Protein AF-0000000075251750 (afdb_homodimer)

Solvent-accessible surface area (backbone atoms only — not comparable to full-atom values): 15933 Å² total; per-residue (Å²): 128,81,72,71,68,68,57,61,64,34,50,52,56,23,48,56,54,54,71,71,43,72,76,48,81,92,54,86,45,32,24,9,18,31,35,32,72,86,68,51,75,28,55,18,23,37,42,94,44,97,90,66,40,40,47,14,58,44,16,14,47,13,48,30,40,71,73,45,38,40,43,55,63,57,35,50,54,58,55,66,68,60,73,82,80,81,67,77,79,62,82,52,72,70,68,30,28,62,47,33,36,37,31,32,36,51,95,81,56,45,54,38,78,71,54,72,68,55,45,52,53,47,42,65,33,26,73,80,43,41,74,51,55,65,69,70,64,60,54,82,71,61,123,127,80,72,70,69,68,56,60,65,36,49,52,55,24,48,57,53,54,71,72,42,70,78,49,68,97,57,85,44,34,25,9,19,32,34,33,71,85,70,51,74,29,56,18,23,38,42,94,44,97,91,64,42,40,47,14,57,42,15,15,48,12,47,30,39,72,72,43,39,40,44,56,63,58,35,51,55,58,55,66,67,60,74,82,80,81,66,78,78,61,82,52,73,68,68,31,27,61,46,33,34,40,31,34,36,51,94,81,53,46,54,39,78,71,53,72,68,54,46,51,52,47,40,66,34,26,73,79,42,41,74,52,55,66,69,68,63,60,54,82,71,59,125

InterPro domains:
  IPR002125 Cytidine and deoxycytidylate deaminase domain [PS51747] (5-143)
  IPR016193 Cytidine deaminase-like [SSF53927] (8-135)
  IPR050202 Cytidine and Deoxycytidylate Deaminase [PTHR11644] (27-133)

Nearest PDB structures (foldseek):
  2z3j-assembly1_D  TM=9.175E-01  e=4.046E-11  Aspergillus terreus
  2z3g-assembly1_B  TM=8.777E-01  e=1.146E-11  Aspergillus terreus
  2z3i-assembly1_D  TM=9.132E-01  e=9.784E-11  Aspergillus terreus
  3oj6-assembly1_C  TM=9.323E-01  e=2.859E-10  Coccidioides immitis
  3ijf-assembly1_X  TM=7.424E-01  e=2.151E-07  Mycobacterium tuberculosis

Foldseek 3Di:
DPPPDCPPVFLVVQVVVVVPDDPPDPDKKKKKWWAKPVGDIFMAIWDDDPVDTDDRLVRSVVRVVVVLAFFQVVLVVVVVVPPDDCPDPPVPSSHIHTAEMWMQIPPPRGTDDDDPVSVVVNCRRPVNHHYDGPPPVPPVVPD/DPPPDCPPVFLVVQVVVVVPDDPDDPPKKKKKWWAKPVGDIFMAIWDDDPVDTDDRLVRSVVRVVVVLAFFQVVLVVVVVVPPDDPPDPPVPSSHIHTAEMWMQIPPPRGTDDDDPVSVVVNCRRPVNHHYDGPPPVPPVVPD

Secondary structure (DSSP, 8-state):
-----THHHHHHHHHHHHHHS---SSS--EEEEEEETTS-EEEEE----TTTPPPHHHHHHHHHHHTT---HHHHHHHHHH--S--------GGG--EEEEEEEETTTTEEEPPPHHHHHHHHHH-TT-EE-----THHHHH-/-----THHHHHHHHHHHHHHS---SSS--EEEEEEETTS-EEEEE----TTTPPPHHHHHHHHHHHTT---HHHHHHHHHH--S--------GGG--EEEEEEEETTTTEEEPPPHHHHHHHHHH-TT-EE-----GGGTTT-

pLDDT: mean 79.03, std 22.08, range [26.0, 98.56]

Radius of gyration: 20.65 Å; Cα contacts (8 Å, |Δi|>4): 511; chains: 2; bounding box: 73×61×42 Å

Sequence (286 aa):
MTQPHPLKPLLAAANEILSRLPAAQEDHTVVSAGLASDGRIFTGVNVYHFTGGPCAELVMLGNAAAGGVVSATTADVTAGEKGGKEEEEGESPKNLKLVAVVAVGDQGRKVLSPCGRCRQVLIDYWPDIEVVLEELRKKMETIMTQPHPLKPLLAAANEILSRLPAAQEDHTVVSAGLASDGRIFTGVNVYHFTGGPCAELVMLGNAAAGGVVSATTADVTAGEKGGKEEEEGESPKNLKLVAVVAVGDQGRKVLSPCGRCRQVLIDYWPDIEVVLEELRKKMETI

Organism: NCBI:txid1955775

Structure (mmCIF, N/CA/C/O backbone):
data_AF-0000000075251750-model_v1
#
loop_
_entity.id
_entity.type
_entity.pdbx_description
1 polymer 'CMP/dCMP-type deaminase domain-containing protein'
#
loop_
_atom_site.group_PDB
_atom_site.id
_atom_site.type_symbol
_atom_site.label_atom_id
_atom_site.label_alt_id
_atom_site.label_comp_id
_atom_site.label_asym_id
_atom_site.label_entity_id
_atom_site.label_seq_id
_atom_site.pdbx_PDB_ins_code
_atom_site.Cartn_x
_atom_site.Cartn_y
_atom_site.Cartn_z
_atom_site.occupancy
_atom_site.B_iso_or_equiv
_atom_site.auth_seq_id
_atom_site.auth_comp_id
_atom_site.auth_asym_id
_atom_site.auth_atom_id
_atom_site.pdbx_PDB_model_num
ATOM 1 N N . MET A 1 1 ? 15.102 19.031 23.219 1 31.69 1 MET A N 1
ATOM 2 C CA . MET A 1 1 ? 15.539 17.656 22.984 1 31.69 1 MET A CA 1
ATOM 3 C C . MET A 1 1 ? 15.617 17.359 21.484 1 31.69 1 MET A C 1
ATOM 5 O O . MET A 1 1 ? 14.641 17.547 20.766 1 31.69 1 MET A O 1
ATOM 9 N N . THR A 1 2 ? 16.641 17.594 20.812 1 40.34 2 THR A N 1
ATOM 10 C CA . THR A 1 2 ? 16.828 17.469 19.359 1 40.34 2 THR A CA 1
ATOM 11 C C . THR A 1 2 ? 16.281 16.141 18.859 1 40.34 2 THR A C 1
ATOM 13 O O . THR A 1 2 ? 16.641 15.07 19.359 1 40.34 2 THR A O 1
ATOM 16 N N . GLN A 1 3 ? 14.992 16.062 18.594 1 49.69 3 GLN A N 1
ATOM 17 C CA . GLN A 1 3 ? 14.43 14.789 18.125 1 49.69 3 GLN A CA 1
ATOM 18 C C . GLN A 1 3 ? 15.367 14.094 17.156 1 49.69 3 GLN A C 1
ATOM 20 O O . GLN A 1 3 ? 15.953 14.734 16.281 1 49.69 3 GLN A O 1
ATOM 25 N N . PRO A 1 4 ? 16.047 13.047 17.688 1 58.81 4 PRO A N 1
ATOM 26 C CA . PRO A 1 4 ? 16.953 12.328 16.797 1 58.81 4 PRO A CA 1
ATOM 27 C C . PRO A 1 4 ? 16.453 12.273 15.359 1 58.81 4 PRO A C 1
ATOM 29 O O . PRO A 1 4 ? 15.242 12.289 15.125 1 58.81 4 PRO A O 1
ATOM 32 N N . HIS A 1 5 ? 17.359 12.617 14.5 1 70.5 5 HIS A N 1
ATOM 33 C CA . HIS A 1 5 ? 17.062 12.625 13.078 1 70.5 5 HIS A CA 1
ATOM 34 C C . HIS A 1 5 ? 16.297 11.375 12.672 1 70.5 5 HIS A C 1
ATOM 36 O O . HIS A 1 5 ? 16.688 10.258 13.016 1 70.5 5 HIS A O 1
ATOM 42 N N . PRO A 1 6 ? 15.055 11.562 12.219 1 81.12 6 PRO A N 1
ATOM 43 C CA . PRO A 1 6 ? 14.148 10.461 11.898 1 81.12 6 PRO A CA 1
ATOM 44 C C . PRO A 1 6 ? 14.773 9.445 10.945 1 81.12 6 PRO A C 1
ATOM 46 O O . PRO A 1 6 ? 14.25 8.336 10.781 1 81.12 6 PRO A O 1
ATOM 49 N N . LEU A 1 7 ? 16.047 9.703 10.508 1 84.25 7 LEU A N 1
ATOM 50 C CA . LEU A 1 7 ? 16.641 8.891 9.445 1 84.25 7 LEU A CA 1
ATOM 51 C C . LEU A 1 7 ? 16.938 7.48 9.953 1 84.25 7 LEU A C 1
ATOM 53 O O . LEU A 1 7 ? 16.562 6.496 9.312 1 84.25 7 LEU A O 1
ATOM 57 N N . LYS A 1 8 ? 17.531 7.398 11.117 1 88.06 8 LYS A N 1
ATOM 58 C CA . LYS A 1 8 ? 18.016 6.098 11.562 1 88.06 8 LYS A CA 1
ATOM 59 C C . LYS A 1 8 ? 16.859 5.117 11.742 1 88.06 8 LYS A C 1
ATOM 61 O O . LYS A 1 8 ? 16.875 4.02 11.18 1 88.06 8 LYS A O 1
ATOM 66 N N . PRO A 1 9 ? 15.812 5.512 12.469 1 93.31 9 PRO A N 1
ATOM 67 C CA . PRO A 1 9 ? 14.719 4.555 12.625 1 93.31 9 PRO A CA 1
ATOM 68 C C . PRO A 1 9 ? 14 4.246 11.312 1 93.31 9 PRO A C 1
ATOM 70 O O . PRO A 1 9 ? 13.531 3.123 11.109 1 93.31 9 PRO A O 1
ATOM 73 N N . LEU A 1 10 ? 13.875 5.156 10.422 1 95.5 10 LEU A N 1
ATOM 74 C CA . LEU A 1 10 ? 13.234 4.941 9.125 1 95.5 10 LEU A CA 1
ATOM 75 C C . LEU A 1 10 ? 14.039 3.967 8.273 1 95.5 10 LEU A C 1
ATOM 77 O O . LEU A 1 10 ? 13.477 3.051 7.676 1 95.5 10 LEU A O 1
ATOM 81 N N . LEU A 1 11 ? 15.344 4.16 8.297 1 93.19 11 LEU A N 1
ATOM 82 C CA . LEU A 1 11 ? 16.203 3.264 7.539 1 93.19 11 LEU A CA 1
ATOM 83 C C . LEU A 1 11 ? 16.156 1.85 8.109 1 93.19 11 LEU A C 1
ATOM 85 O O . LEU A 1 11 ? 16.141 0.874 7.355 1 93.19 11 LEU A O 1
ATOM 89 N N . ALA A 1 12 ? 16.156 1.786 9.391 1 93.94 12 ALA A N 1
ATOM 90 C CA . ALA A 1 12 ? 16.094 0.475 10.031 1 93.94 12 ALA A CA 1
ATOM 91 C C . ALA A 1 12 ? 14.82 -0.261 9.656 1 93.94 12 ALA A C 1
ATOM 93 O O . ALA A 1 12 ? 14.852 -1.449 9.328 1 93.94 12 ALA A O 1
ATOM 94 N N . ALA A 1 13 ? 13.688 0.424 9.688 1 95.94 13 ALA A N 1
ATOM 95 C CA . ALA A 1 13 ? 12.398 -0.178 9.352 1 95.94 13 ALA A CA 1
ATOM 96 C C . ALA A 1 13 ? 12.375 -0.628 7.895 1 95.94 13 ALA A C 1
ATOM 98 O O . ALA A 1 13 ? 11.938 -1.742 7.59 1 95.94 13 ALA A O 1
ATOM 99 N N . ALA A 1 14 ? 12.797 0.223 6.98 1 94.94 14 ALA A N 1
ATOM 100 C CA . ALA A 1 14 ? 12.812 -0.095 5.555 1 94.94 14 ALA A CA 1
ATOM 101 C C . ALA A 1 14 ? 13.727 -1.278 5.262 1 94.94 14 ALA A C 1
ATOM 103 O O . ALA A 1 14 ? 13.367 -2.188 4.516 1 94.94 14 ALA A O 1
ATOM 104 N N . ASN A 1 15 ? 14.906 -1.285 5.902 1 92.81 15 ASN A N 1
ATOM 105 C CA . ASN A 1 15 ? 15.891 -2.33 5.641 1 92.81 15 ASN A CA 1
ATOM 106 C C . ASN A 1 15 ? 15.445 -3.674 6.211 1 92.81 15 ASN A C 1
ATOM 108 O O . ASN A 1 15 ? 15.75 -4.723 5.645 1 92.81 15 ASN A O 1
ATOM 112 N N . GLU A 1 16 ? 14.812 -3.623 7.332 1 93.62 16 GLU A N 1
ATOM 113 C CA . GLU A 1 16 ? 14.281 -4.859 7.891 1 93.62 16 GLU A C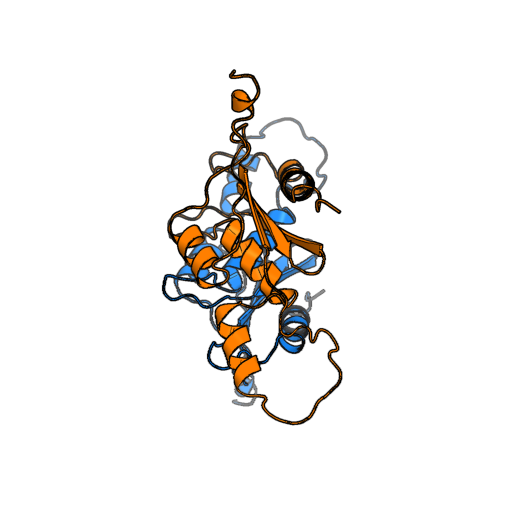A 1
ATOM 114 C C . GLU A 1 16 ? 13.359 -5.562 6.898 1 93.62 16 GLU A C 1
ATOM 116 O O . GLU A 1 16 ? 13.461 -6.773 6.691 1 93.62 16 GLU A O 1
ATOM 121 N N . ILE A 1 17 ? 12.453 -4.852 6.262 1 93.12 17 ILE A N 1
ATOM 122 C CA . ILE A 1 17 ? 11.539 -5.41 5.266 1 93.12 17 ILE A CA 1
ATOM 123 C C . ILE A 1 17 ? 12.336 -5.895 4.055 1 93.12 17 ILE A C 1
ATOM 125 O O . ILE A 1 17 ? 12.125 -7.008 3.574 1 93.12 17 ILE A O 1
ATOM 129 N N . LEU A 1 18 ? 13.195 -5.043 3.605 1 90.44 18 LEU A N 1
ATOM 130 C CA . LEU A 1 18 ? 13.984 -5.344 2.418 1 90.44 18 LEU A CA 1
ATOM 131 C C . LEU A 1 18 ? 14.75 -6.652 2.594 1 90.44 18 LEU A C 1
ATOM 133 O O . LEU A 1 18 ? 14.859 -7.445 1.657 1 90.44 18 LEU A O 1
ATOM 137 N N . SER A 1 19 ? 15.25 -6.906 3.752 1 88.56 19 SER A N 1
ATOM 138 C CA . SER A 1 19 ? 16.094 -8.07 4.027 1 88.56 19 SER A CA 1
ATOM 139 C C . SER A 1 19 ? 15.273 -9.359 3.979 1 88.56 19 SER A C 1
ATOM 141 O O . SER A 1 19 ? 15.836 -10.445 3.82 1 88.56 19 SER A O 1
ATOM 143 N N . ARG A 1 20 ? 13.984 -9.273 4.074 1 86.69 20 ARG A N 1
ATOM 144 C CA . ARG A 1 20 ? 13.133 -10.453 4.094 1 86.69 20 ARG A CA 1
ATOM 145 C C . ARG A 1 20 ? 12.617 -10.781 2.695 1 86.69 20 ARG A C 1
ATOM 147 O O . ARG A 1 20 ? 12.016 -11.836 2.479 1 86.69 20 ARG A O 1
ATOM 154 N N . LEU A 1 21 ? 12.758 -9.828 1.85 1 84.56 21 LEU A N 1
ATOM 155 C CA . LEU A 1 21 ? 12.227 -10 0.503 1 84.56 21 LEU A CA 1
ATOM 156 C C . LEU A 1 21 ? 13.258 -10.656 -0.409 1 84.56 21 LEU A C 1
ATOM 158 O O . LEU A 1 21 ? 14.461 -10.43 -0.249 1 84.56 21 LEU A O 1
ATOM 162 N N . PRO A 1 22 ? 12.703 -11.633 -1.204 1 70.56 22 PRO A N 1
ATOM 163 C CA . PRO A 1 22 ? 13.656 -12.227 -2.145 1 70.56 22 PRO A CA 1
ATOM 164 C C . PRO A 1 22 ? 14.32 -11.188 -3.051 1 70.56 22 PRO A C 1
ATOM 166 O O . PRO A 1 22 ? 13.719 -10.156 -3.35 1 70.56 22 PRO A O 1
ATOM 169 N N . ALA A 1 23 ? 15.539 -11.234 -3.146 1 55.53 23 ALA A N 1
ATOM 170 C CA . ALA A 1 23 ? 16.234 -10.336 -4.066 1 55.53 23 ALA A CA 1
ATOM 171 C C . ALA A 1 23 ? 15.523 -10.297 -5.422 1 55.53 23 ALA A C 1
ATOM 173 O O . ALA A 1 23 ? 15.258 -11.344 -6.023 1 55.53 23 ALA A O 1
ATOM 174 N N . ALA A 1 24 ? 14.484 -9.586 -5.426 1 51.16 24 ALA A N 1
ATOM 175 C CA . ALA A 1 24 ? 13.773 -9.555 -6.695 1 51.16 24 ALA A CA 1
ATOM 176 C C . ALA A 1 24 ? 14.734 -9.695 -7.871 1 51.16 24 ALA A C 1
ATOM 178 O O . ALA A 1 24 ? 15.781 -9.047 -7.906 1 51.16 24 ALA A O 1
ATOM 179 N N . GLN A 1 25 ? 14.719 -10.82 -8.492 1 48.72 25 GLN A N 1
ATOM 180 C CA . GLN A 1 25 ? 15.586 -11 -9.648 1 48.72 25 GLN A CA 1
ATOM 181 C C . GLN A 1 25 ? 15.766 -9.695 -10.414 1 48.72 25 GLN A C 1
ATOM 183 O O . GLN A 1 25 ? 16.578 -8.852 -10.031 1 48.72 25 GLN A O 1
ATOM 188 N N . GLU A 1 26 ? 14.891 -9.469 -11.469 1 50.41 26 GLU A N 1
ATOM 189 C CA . GLU A 1 26 ? 15.008 -8.438 -12.5 1 50.41 26 GLU A CA 1
ATOM 190 C C . GLU A 1 26 ? 14.328 -7.141 -12.062 1 50.41 26 GLU A C 1
ATOM 192 O O . GLU A 1 26 ? 14.711 -6.055 -12.508 1 50.41 26 GLU A O 1
ATOM 197 N N . ASP A 1 27 ? 13.422 -7.32 -11.016 1 61.09 27 ASP A N 1
ATOM 198 C CA . ASP A 1 27 ? 12.688 -6.074 -10.797 1 61.09 27 ASP A CA 1
ATOM 199 C C . ASP A 1 27 ? 13.117 -5.402 -9.5 1 61.09 27 ASP A C 1
ATOM 201 O O . ASP A 1 27 ? 13.32 -6.07 -8.484 1 61.09 27 ASP A O 1
ATOM 205 N N . HIS A 1 28 ? 13.812 -4.184 -9.469 1 80.44 28 HIS A N 1
ATOM 206 C CA . HIS A 1 28 ? 14.32 -3.307 -8.422 1 80.44 28 HIS A CA 1
ATOM 207 C C . HIS A 1 28 ? 13.305 -3.141 -7.301 1 80.44 28 HIS A C 1
ATOM 209 O O . HIS A 1 28 ? 12.242 -2.557 -7.5 1 80.44 28 HIS A O 1
ATOM 215 N N . THR A 1 29 ? 13.547 -3.855 -6.168 1 90.94 29 THR A N 1
ATOM 216 C CA . THR A 1 29 ? 12.711 -3.73 -4.984 1 90.94 29 THR A CA 1
ATOM 217 C C . THR A 1 29 ? 13.016 -2.438 -4.234 1 90.94 29 THR A C 1
ATOM 219 O O . THR A 1 29 ? 14.188 -2.105 -4.012 1 90.94 29 THR A O 1
ATOM 222 N N . VAL A 1 30 ? 12.031 -1.68 -4.055 1 94.5 30 VAL A N 1
ATOM 223 C CA . VAL A 1 30 ? 12.117 -0.457 -3.264 1 94.5 30 VAL A CA 1
ATOM 224 C C . VAL A 1 30 ? 11.203 -0.561 -2.045 1 94.5 30 VAL A C 1
ATOM 226 O O . VAL A 1 30 ? 10.078 -1.059 -2.145 1 94.5 30 VAL A O 1
ATOM 229 N N . VAL A 1 31 ? 11.672 -0.211 -0.881 1 96.31 31 VAL A N 1
ATOM 230 C CA . VAL A 1 31 ? 10.867 -0.118 0.335 1 96.31 31 VAL A CA 1
ATOM 231 C C . VAL A 1 31 ? 10.867 1.322 0.842 1 96.31 31 VAL A C 1
ATOM 233 O O . VAL A 1 31 ? 11.906 1.981 0.867 1 96.31 31 VAL A O 1
ATOM 236 N N . SER A 1 32 ? 9.648 1.816 1.178 1 97.62 32 SER A N 1
ATOM 237 C CA . SER A 1 32 ? 9.523 3.135 1.792 1 97.62 32 SER A CA 1
ATOM 238 C C . SER A 1 32 ? 9.078 3.027 3.248 1 97.62 32 SER A C 1
ATOM 240 O O . SER A 1 32 ? 8.32 2.127 3.607 1 97.62 32 SER A O 1
ATOM 242 N N . ALA A 1 33 ? 9.578 3.928 4.066 1 98.06 33 ALA A N 1
ATOM 243 C CA . ALA A 1 33 ? 9.156 4.09 5.457 1 98.06 33 ALA A CA 1
ATOM 244 C C . ALA A 1 33 ? 8.781 5.539 5.754 1 98.06 33 ALA A C 1
ATOM 246 O O . ALA A 1 33 ? 9.484 6.465 5.344 1 98.06 33 ALA A O 1
ATOM 247 N N . GLY A 1 34 ? 7.66 5.781 6.391 1 98 34 GLY A N 1
ATOM 248 C CA . GLY A 1 34 ? 7.172 7.09 6.801 1 98 34 GLY A CA 1
ATOM 249 C C . GLY A 1 34 ? 6.961 7.203 8.297 1 98 34 GLY A C 1
ATOM 250 O O . GLY A 1 34 ? 6.445 6.277 8.93 1 98 34 GLY A O 1
ATOM 251 N N . LEU A 1 35 ? 7.422 8.273 8.812 1 97.62 35 LEU A N 1
ATOM 252 C CA . LEU A 1 35 ? 7.25 8.57 10.234 1 97.62 35 LEU A CA 1
ATOM 253 C C . LEU A 1 35 ? 6.027 9.461 10.453 1 97.62 35 LEU A C 1
ATOM 255 O O . LEU A 1 35 ? 5.914 10.531 9.859 1 97.62 35 LEU A O 1
ATOM 259 N N . ALA A 1 36 ? 5.094 8.953 11.297 1 96.38 36 ALA A N 1
ATOM 260 C CA . ALA A 1 36 ? 3.924 9.75 11.656 1 96.38 36 ALA A CA 1
ATOM 261 C C . ALA A 1 36 ? 4.203 10.602 12.891 1 96.38 36 ALA A C 1
ATOM 263 O O . ALA A 1 36 ? 5.152 10.344 13.633 1 96.38 36 ALA A O 1
ATOM 264 N N . SER A 1 37 ? 3.369 11.562 13.094 1 94.25 37 SER A N 1
ATOM 265 C CA . SER A 1 37 ? 3.559 12.539 14.164 1 94.25 37 SER A CA 1
ATOM 266 C C . SER A 1 37 ? 3.369 11.898 15.531 1 94.25 37 SER A C 1
ATOM 268 O O . SER A 1 37 ? 3.795 12.453 16.547 1 94.25 37 SER A O 1
ATOM 270 N N . ASP A 1 38 ? 2.758 10.68 15.594 1 94.56 38 ASP A N 1
ATOM 271 C CA . ASP A 1 38 ? 2.578 10 16.859 1 94.56 38 ASP A CA 1
ATOM 272 C C . ASP A 1 38 ? 3.697 8.984 17.109 1 94.56 38 ASP A C 1
ATOM 274 O O . ASP A 1 38 ? 3.637 8.203 18.062 1 94.56 38 ASP A O 1
ATOM 278 N N . GLY A 1 39 ? 4.656 8.984 16.203 1 95.56 39 GLY A N 1
ATOM 279 C CA . GLY A 1 39 ? 5.836 8.156 16.406 1 95.56 39 GLY A CA 1
ATOM 280 C C . GLY A 1 39 ? 5.766 6.828 15.672 1 95.56 39 GLY A C 1
ATOM 281 O O . GLY A 1 39 ? 6.766 6.121 15.562 1 95.56 39 GLY A O 1
ATOM 282 N N . ARG A 1 40 ? 4.625 6.469 15.172 1 96.69 40 ARG A N 1
ATOM 283 C CA . ARG A 1 40 ? 4.5 5.215 14.445 1 96.69 40 ARG A CA 1
ATOM 284 C C . ARG A 1 40 ? 5.191 5.301 13.086 1 96.69 40 ARG A C 1
ATOM 286 O O . ARG A 1 40 ? 5.254 6.375 12.484 1 96.69 40 ARG A O 1
ATOM 293 N N . ILE A 1 41 ? 5.754 4.121 12.609 1 98.25 41 ILE A N 1
ATOM 294 C CA . ILE A 1 41 ? 6.359 4.016 11.289 1 98.25 41 ILE A CA 1
ATOM 295 C C . ILE A 1 41 ? 5.504 3.115 10.398 1 98.25 41 ILE A C 1
ATOM 297 O O . ILE A 1 41 ? 5.07 2.043 10.828 1 98.25 41 ILE A O 1
ATOM 301 N N . PHE A 1 42 ? 5.168 3.617 9.258 1 98.19 42 PHE A N 1
ATOM 302 C CA . PHE A 1 42 ? 4.48 2.844 8.234 1 98.19 42 PHE A CA 1
ATOM 303 C C . PHE A 1 42 ? 5.41 2.537 7.07 1 98.19 42 PHE A C 1
ATOM 305 O O . PHE A 1 42 ? 6.211 3.385 6.668 1 98.19 42 PHE A O 1
ATOM 312 N N . THR A 1 43 ? 5.316 1.334 6.5 1 98.44 43 THR A N 1
ATOM 313 C CA . THR A 1 43 ? 6.191 0.947 5.398 1 98.44 43 THR A CA 1
ATOM 314 C C . THR A 1 43 ? 5.375 0.516 4.184 1 98.44 43 THR A C 1
ATOM 316 O O . THR A 1 43 ? 4.168 0.301 4.285 1 98.44 43 THR A O 1
ATOM 319 N N . GLY A 1 44 ? 5.961 0.486 3.072 1 98.25 44 GLY A N 1
ATOM 320 C CA . GLY A 1 44 ? 5.402 0.01 1.816 1 98.25 44 GLY A CA 1
ATOM 321 C C . GLY A 1 44 ? 6.449 -0.553 0.873 1 98.25 44 GLY A C 1
ATOM 322 O O . GLY A 1 44 ? 7.586 -0.08 0.845 1 98.25 44 GLY A O 1
ATOM 323 N N . VAL A 1 45 ? 6.07 -1.511 0.103 1 96.19 45 VAL A N 1
ATOM 324 C CA . VAL A 1 45 ? 6.93 -2.143 -0.893 1 96.19 45 VAL A CA 1
ATOM 325 C C . VAL A 1 45 ? 6.352 -1.921 -2.289 1 96.19 45 VAL A C 1
ATOM 327 O O . VAL A 1 45 ? 5.141 -2.025 -2.49 1 96.19 45 VAL A O 1
ATOM 330 N N . ASN A 1 46 ? 7.25 -1.604 -3.223 1 95.5 46 ASN A N 1
ATOM 331 C CA . ASN A 1 46 ? 6.793 -1.481 -4.605 1 95.5 46 ASN A CA 1
ATOM 332 C C . ASN A 1 46 ? 6.531 -2.848 -5.23 1 95.5 46 ASN A C 1
ATOM 334 O O . ASN A 1 46 ? 7.047 -3.861 -4.758 1 95.5 46 ASN A O 1
ATOM 338 N N . VAL A 1 47 ? 5.711 -2.846 -6.23 1 93.56 47 VAL A N 1
ATOM 339 C CA . VAL A 1 47 ? 5.5 -4 -7.102 1 93.56 47 VAL A CA 1
ATOM 340 C C . VAL A 1 47 ? 5.57 -3.562 -8.562 1 93.56 47 VAL A C 1
ATOM 342 O O . VAL A 1 47 ? 4.805 -2.697 -8.992 1 93.56 47 VAL A O 1
ATOM 345 N N . TYR A 1 48 ? 6.48 -4.199 -9.336 1 91.56 48 TYR A N 1
ATOM 346 C CA . TYR A 1 48 ? 6.617 -3.822 -10.734 1 91.56 48 TYR A CA 1
ATOM 347 C C . TYR A 1 48 ? 5.453 -4.359 -11.562 1 91.56 48 TYR A C 1
ATOM 349 O O . TYR A 1 48 ? 5.098 -5.535 -11.445 1 91.56 48 TYR A O 1
ATOM 357 N N . HIS A 1 49 ? 4.891 -3.463 -12.336 1 92.25 49 HIS A N 1
ATOM 358 C CA . HIS A 1 49 ? 3.975 -3.836 -13.406 1 92.25 49 HIS A CA 1
ATOM 359 C C . HIS A 1 49 ? 4.035 -2.836 -14.555 1 92.25 49 HIS A C 1
ATOM 361 O O . HIS A 1 49 ? 4.137 -1.629 -14.328 1 92.25 49 HIS A O 1
ATOM 367 N N . PHE A 1 50 ? 3.943 -3.295 -15.758 1 90.69 50 PHE A N 1
ATOM 368 C CA . PHE A 1 50 ? 4.176 -2.453 -16.938 1 90.69 50 PHE A CA 1
ATOM 369 C C . PHE A 1 50 ? 3.104 -1.374 -17.047 1 90.69 50 PHE A C 1
ATOM 371 O O . PHE A 1 50 ? 3.322 -0.338 -17.672 1 90.69 50 PHE A O 1
ATOM 378 N N . THR A 1 51 ? 1.912 -1.516 -16.438 1 91.25 51 THR A N 1
ATOM 379 C CA . THR A 1 51 ? 0.86 -0.507 -16.469 1 91.25 51 THR A CA 1
ATOM 380 C C . THR A 1 51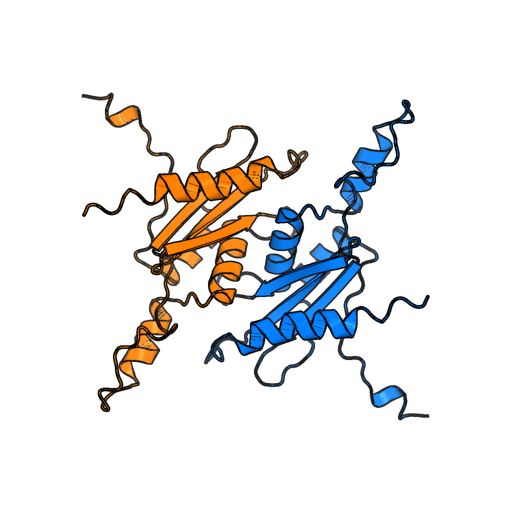 ? 0.999 0.465 -15.305 1 91.25 51 THR A C 1
ATOM 382 O O . THR A 1 51 ? 0.138 1.323 -15.102 1 91.25 51 THR A O 1
ATOM 385 N N . GLY A 1 52 ? 2.033 0.319 -14.523 1 89.81 52 GLY A N 1
ATOM 386 C CA . GLY A 1 52 ? 2.229 1.179 -13.367 1 89.81 52 GLY A CA 1
ATOM 387 C C . GLY A 1 52 ? 1.867 0.506 -12.055 1 89.81 52 GLY A C 1
ATOM 388 O O . GLY A 1 52 ? 0.85 0.837 -11.438 1 89.81 52 GLY A O 1
ATOM 389 N N . GLY A 1 53 ? 2.697 -0.348 -11.578 1 92.62 53 GLY A N 1
ATOM 390 C CA . GLY A 1 53 ? 2.533 -0.885 -10.234 1 92.62 53 GLY A CA 1
ATOM 391 C C . GLY A 1 53 ? 2.705 0.16 -9.148 1 92.62 53 GLY A C 1
ATOM 392 O O . GLY A 1 53 ? 3.051 1.309 -9.43 1 92.62 53 GLY A O 1
ATOM 393 N N . PRO A 1 54 ? 2.373 -0.214 -7.973 1 95.81 54 PRO A N 1
ATOM 394 C CA . PRO A 1 54 ? 2.467 0.771 -6.895 1 95.81 54 PRO A CA 1
ATOM 395 C C . PRO A 1 54 ? 3.91 1.101 -6.52 1 95.81 54 PRO A C 1
ATOM 397 O O . PRO A 1 54 ? 4.734 0.196 -6.367 1 95.81 54 PRO A O 1
ATOM 400 N N . CYS A 1 55 ? 4.223 2.377 -6.406 1 97 55 CYS A N 1
ATOM 401 C CA . CYS A 1 55 ? 5.461 2.803 -5.77 1 97 55 CYS A CA 1
ATOM 402 C C . CYS A 1 55 ? 5.453 2.465 -4.281 1 97 55 CYS A C 1
ATOM 404 O O . CYS A 1 55 ? 4.398 2.471 -3.646 1 97 55 CYS A O 1
ATOM 406 N N . ALA A 1 56 ? 6.656 2.248 -3.795 1 97.31 56 ALA A N 1
ATOM 407 C CA . ALA A 1 56 ? 6.789 1.964 -2.367 1 97.31 56 ALA A CA 1
ATOM 408 C C . ALA A 1 56 ? 6.176 3.078 -1.526 1 97.31 56 ALA A C 1
ATOM 410 O O . ALA A 1 56 ? 5.488 2.811 -0.538 1 97.31 56 ALA A O 1
ATOM 411 N N . GLU A 1 57 ? 6.352 4.324 -1.912 1 98.25 57 GLU A N 1
ATOM 412 C CA . GLU A 1 57 ? 5.859 5.469 -1.155 1 98.25 57 GLU A CA 1
ATOM 413 C C . GLU A 1 57 ? 4.332 5.496 -1.116 1 98.25 57 GLU A C 1
ATOM 415 O O . GLU A 1 57 ? 3.738 5.855 -0.098 1 98.25 57 GLU A O 1
ATOM 420 N N . LEU A 1 58 ? 3.693 5.148 -2.24 1 98.12 58 LEU A N 1
ATOM 421 C CA . LEU A 1 58 ? 2.236 5.188 -2.289 1 98.12 58 LEU A CA 1
ATOM 422 C C . LEU A 1 58 ? 1.635 4.039 -1.486 1 98.12 58 LEU A C 1
ATOM 424 O O . LEU A 1 58 ? 0.566 4.184 -0.89 1 98.12 58 LEU A O 1
ATOM 428 N N . VAL A 1 59 ? 2.322 2.877 -1.486 1 98.5 59 VAL A N 1
ATOM 429 C CA . VAL A 1 59 ? 1.877 1.798 -0.61 1 98.5 59 VAL A CA 1
ATOM 430 C C . VAL A 1 59 ? 2.004 2.23 0.849 1 98.5 59 VAL A C 1
ATOM 432 O O . VAL A 1 59 ? 1.076 2.047 1.64 1 98.5 59 VAL A O 1
ATOM 435 N N . MET A 1 60 ? 3.148 2.842 1.221 1 98.5 60 MET A N 1
ATOM 436 C CA . MET A 1 60 ? 3.367 3.355 2.57 1 98.5 60 MET A CA 1
ATOM 437 C C . MET A 1 60 ? 2.287 4.363 2.951 1 98.5 60 MET A C 1
ATOM 439 O O . MET A 1 60 ? 1.778 4.34 4.074 1 98.5 60 MET A O 1
ATOM 443 N N . LEU A 1 61 ? 1.916 5.188 1.984 1 97.56 61 LEU A N 1
ATOM 444 C CA . LEU A 1 61 ? 0.882 6.191 2.203 1 97.56 61 LEU A CA 1
ATOM 445 C C . LEU A 1 61 ? -0.463 5.535 2.492 1 97.56 61 LEU A C 1
ATOM 447 O O . LEU A 1 61 ? -1.179 5.953 3.404 1 97.56 61 LEU A O 1
ATOM 451 N N . GLY A 1 62 ? -0.839 4.531 1.688 1 96.94 62 GLY A N 1
ATOM 452 C CA . GLY A 1 62 ? -2.061 3.791 1.954 1 96.94 62 GLY A CA 1
ATOM 453 C C . GLY A 1 62 ? -2.082 3.152 3.33 1 96.94 62 GLY A C 1
ATOM 454 O O . GLY A 1 62 ? -3.111 3.16 4.008 1 96.94 62 GLY A O 1
ATOM 455 N N . ASN A 1 63 ? -0.912 2.623 3.752 1 97.75 63 ASN A N 1
ATOM 456 C CA . ASN A 1 63 ? -0.81 2.018 5.074 1 97.75 63 ASN A CA 1
ATOM 457 C C . ASN A 1 63 ? -0.932 3.062 6.18 1 97.75 63 ASN A C 1
ATOM 459 O O . ASN A 1 63 ? -1.529 2.801 7.227 1 97.75 63 ASN A O 1
ATOM 463 N N . ALA A 1 64 ? -0.36 4.227 5.945 1 96.5 64 ALA A N 1
ATOM 464 C CA . ALA A 1 64 ? -0.487 5.324 6.902 1 96.5 64 ALA A CA 1
ATOM 465 C C . ALA A 1 64 ? -1.938 5.773 7.031 1 96.5 64 ALA A C 1
ATOM 467 O O . ALA A 1 64 ? -2.422 6.023 8.141 1 96.5 64 ALA A O 1
ATOM 468 N N . ALA A 1 65 ? -2.611 5.855 5.887 1 93.5 65 ALA A N 1
ATOM 469 C CA . ALA A 1 65 ? -4.023 6.223 5.898 1 93.5 65 ALA A CA 1
ATOM 470 C C . ALA A 1 65 ? -4.848 5.215 6.695 1 93.5 65 ALA A C 1
ATOM 472 O O . ALA A 1 65 ? -5.715 5.602 7.484 1 93.5 65 ALA A O 1
ATOM 473 N N . ALA A 1 66 ? -4.605 3.943 6.52 1 94.31 66 ALA A N 1
ATOM 474 C CA . ALA A 1 66 ? -5.301 2.893 7.262 1 94.31 66 ALA A CA 1
ATOM 475 C C . ALA A 1 66 ? -5.074 3.039 8.766 1 94.31 66 ALA A C 1
ATOM 477 O O . ALA A 1 66 ? -5.906 2.611 9.57 1 94.31 66 ALA A O 1
ATOM 478 N N . GLY A 1 67 ? -3.898 3.627 9.109 1 93.75 67 GLY A N 1
ATOM 479 C CA . GLY A 1 67 ? -3.555 3.83 10.508 1 93.75 67 GLY A CA 1
ATOM 480 C C . GLY A 1 67 ? -4.062 5.148 11.062 1 93.75 67 GLY A C 1
ATOM 481 O O . GLY A 1 67 ? -3.744 5.516 12.195 1 93.75 67 GLY A O 1
ATOM 482 N N . GLY A 1 68 ? -4.738 5.984 10.211 1 90.5 68 GLY A N 1
ATOM 483 C CA . GLY A 1 68 ? -5.371 7.195 10.711 1 90.5 68 GLY A CA 1
ATOM 484 C C . GLY A 1 68 ? -4.621 8.461 10.328 1 90.5 68 GLY A C 1
ATOM 485 O O . GLY A 1 68 ? -4.988 9.555 10.758 1 90.5 68 GLY A O 1
ATOM 486 N N . VAL A 1 69 ? -3.557 8.305 9.57 1 92.25 69 VAL A N 1
ATOM 487 C CA . VAL A 1 69 ? -2.822 9.477 9.102 1 92.25 69 VAL A CA 1
ATOM 488 C C . VAL A 1 69 ? -3.66 10.234 8.07 1 92.25 69 VAL A C 1
ATOM 490 O O . VAL A 1 69 ? -4.281 9.617 7.199 1 92.25 69 VAL A O 1
ATOM 493 N N . VAL A 1 70 ? -3.695 11.562 8.242 1 86.94 70 VAL A N 1
ATOM 494 C CA . VAL A 1 70 ? -4.523 12.375 7.359 1 86.94 70 VAL A CA 1
ATOM 495 C C . VAL A 1 70 ? -3.668 13.469 6.715 1 86.94 70 VAL A C 1
ATOM 497 O O . VAL A 1 70 ? -2.564 13.758 7.18 1 86.94 70 VAL A O 1
ATOM 500 N N . SER A 1 71 ? -4.27 13.945 5.629 1 84.19 71 SER A N 1
ATOM 501 C CA . SER A 1 71 ? -3.607 15.086 4.988 1 84.19 71 SER A CA 1
ATOM 502 C C . SER A 1 71 ? -3.617 16.312 5.895 1 84.19 71 SER A C 1
ATOM 504 O O . SER A 1 71 ? -4.605 16.578 6.586 1 84.19 71 SER A O 1
ATOM 506 N N . ALA A 1 72 ? -2.582 17 5.852 1 73.88 72 ALA A N 1
ATOM 507 C CA . ALA A 1 72 ? -2.529 18.25 6.621 1 73.88 72 ALA A CA 1
ATOM 508 C C . ALA A 1 72 ? -3.396 19.328 5.98 1 73.88 72 ALA A C 1
ATOM 510 O O . ALA A 1 72 ? -3.824 20.266 6.652 1 73.88 72 ALA A O 1
ATOM 511 N N . THR A 1 73 ? -3.592 19.172 4.641 1 69.31 73 THR A N 1
ATOM 512 C CA . THR A 1 73 ? -4.352 20.188 3.938 1 69.31 73 THR A CA 1
ATOM 513 C C . THR A 1 73 ? -5.852 19.984 4.137 1 69.31 73 THR A C 1
ATOM 515 O O . THR A 1 73 ? -6.625 20.953 4.094 1 69.31 73 THR A O 1
ATOM 518 N N . THR A 1 74 ? -6.293 18.781 4.348 1 58.59 74 THR A N 1
ATOM 519 C CA . THR A 1 74 ? -7.695 18.516 4.66 1 58.59 74 THR A CA 1
ATOM 520 C C . THR A 1 74 ? -7.969 18.75 6.145 1 58.59 74 THR A C 1
ATOM 522 O O . THR A 1 74 ? -9.086 19.094 6.527 1 58.59 74 THR A O 1
ATOM 525 N N . ALA A 1 75 ? -6.969 18.422 6.965 1 54.59 75 ALA A N 1
ATOM 526 C CA . ALA A 1 75 ? -7.137 18.625 8.398 1 54.59 75 ALA A CA 1
ATOM 527 C C . ALA A 1 75 ? -7.469 20.078 8.719 1 54.59 75 ALA A C 1
ATOM 529 O O . ALA A 1 75 ? -8.25 20.359 9.625 1 54.59 75 ALA A O 1
ATOM 530 N N . ASP A 1 76 ? -6.883 20.969 7.988 1 52.16 76 ASP A N 1
ATOM 531 C CA . ASP A 1 76 ? -7.125 22.375 8.242 1 52.16 76 ASP A CA 1
ATOM 532 C C . ASP A 1 76 ? -8.578 22.75 7.945 1 52.16 76 ASP A C 1
ATOM 534 O O . ASP A 1 76 ? -9.172 23.547 8.664 1 52.16 76 ASP A O 1
ATOM 538 N N . VAL A 1 77 ? -9.086 22.047 7.043 1 48.47 77 VAL A N 1
ATOM 539 C CA . VAL A 1 77 ? -10.438 22.438 6.664 1 48.47 77 VAL A CA 1
ATOM 540 C C . VAL A 1 77 ? -11.43 22 7.746 1 48.47 77 VAL A C 1
ATOM 542 O O . VAL A 1 77 ? -12.367 22.734 8.062 1 48.47 77 VAL A O 1
ATOM 545 N N . THR A 1 78 ? -11.102 20.859 8.336 1 49.69 78 THR A N 1
ATOM 546 C CA . THR A 1 78 ? -12.047 20.391 9.352 1 49.69 78 THR A CA 1
ATOM 547 C C . THR A 1 78 ? -11.914 21.203 10.633 1 49.69 78 THR A C 1
ATOM 549 O O . THR A 1 78 ? -12.891 21.391 11.359 1 49.69 78 THR A O 1
ATOM 552 N N . ALA A 1 79 ? -10.688 21.703 10.891 1 49.78 79 ALA A N 1
ATOM 553 C CA . ALA A 1 79 ? -10.492 22.516 12.086 1 49.78 79 ALA A CA 1
ATOM 554 C C . ALA A 1 79 ? -11.203 23.859 11.961 1 49.78 79 ALA A C 1
ATOM 556 O O . ALA A 1 79 ? -11.695 24.406 12.945 1 49.78 79 ALA A O 1
ATOM 557 N N . GLY A 1 80 ? -11.156 24.375 10.766 1 47.59 80 GLY A N 1
ATOM 558 C CA . GLY A 1 80 ? -11.773 25.688 10.609 1 47.59 80 GLY A CA 1
ATOM 559 C C . GLY A 1 80 ? -13.281 25.656 10.805 1 47.59 80 GLY A C 1
ATOM 560 O O . GLY A 1 80 ? -13.891 26.703 11.07 1 47.59 80 GLY A O 1
ATOM 561 N N . GLU A 1 81 ? -13.805 24.484 10.391 1 47.62 81 GLU A N 1
ATOM 562 C CA . GLU A 1 81 ? -15.258 24.547 10.453 1 47.62 81 GLU A CA 1
ATOM 563 C C . GLU A 1 81 ? -15.766 24.312 11.867 1 47.62 81 GLU A C 1
ATOM 565 O O . GLU A 1 81 ? -16.953 24.484 12.148 1 47.62 81 GLU A O 1
ATOM 570 N N . LYS A 1 82 ? -15.008 23.625 12.719 1 46.62 82 LYS A N 1
ATOM 571 C CA . LYS A 1 82 ? -15.523 23.484 14.078 1 46.62 82 LYS A CA 1
ATOM 572 C C . LYS A 1 82 ? -15.273 24.75 14.891 1 46.62 82 LYS A C 1
ATOM 574 O O . LYS A 1 82 ? -14.172 24.969 15.406 1 46.62 82 LYS A O 1
ATOM 579 N N . GLY A 1 83 ? -15.766 25.859 14.742 1 39.81 83 GLY A N 1
ATOM 580 C CA . GLY A 1 83 ? -15.797 27.047 15.578 1 39.81 83 GLY A CA 1
ATOM 581 C C . GLY A 1 83 ? -15.82 26.734 17.062 1 39.81 83 GLY A C 1
ATOM 582 O O . GLY A 1 83 ? -14.828 26.953 17.766 1 39.81 83 GLY A O 1
ATOM 583 N N . GLY A 1 84 ? -17.078 26.781 17.875 1 40.22 84 GLY A N 1
ATOM 584 C CA . GLY A 1 84 ? -17.359 27.297 19.203 1 40.22 84 GLY A CA 1
ATOM 585 C C . GLY A 1 84 ? -16.844 26.375 20.312 1 40.22 84 GLY A C 1
ATOM 586 O O . GLY A 1 84 ? -16.719 26.797 21.453 1 40.22 84 GLY A O 1
ATOM 587 N N . LYS A 1 85 ? -17.484 25.094 20.578 1 40.34 85 LYS A N 1
ATOM 588 C CA . LYS A 1 85 ? -17.391 24.625 21.969 1 40.34 85 LYS A CA 1
ATOM 589 C C . LYS A 1 85 ? -16.016 24.031 22.25 1 40.34 85 LYS A C 1
ATOM 591 O O . LYS A 1 85 ? -15.406 23.406 21.375 1 40.34 85 LYS A O 1
ATOM 596 N N . GLU A 1 86 ? -15.164 24.516 23.172 1 38.12 86 GLU A N 1
ATOM 597 C CA . GLU A 1 86 ? -13.938 24.141 23.875 1 38.12 86 GLU A CA 1
ATOM 598 C C . GLU A 1 86 ? -13.812 22.625 23.969 1 38.12 86 GLU A C 1
ATOM 600 O O . GLU A 1 86 ? -14.086 22.047 25.031 1 38.12 86 GLU A O 1
ATOM 605 N N . GLU A 1 87 ? -14.523 21.859 23.219 1 40.25 87 GLU A N 1
ATOM 606 C CA . GLU A 1 87 ? -14.336 20.469 23.641 1 40.25 87 GLU A CA 1
ATOM 607 C C . GLU A 1 87 ? -12.859 20.125 23.781 1 40.25 87 GLU A C 1
ATOM 609 O O . GLU A 1 87 ? -12.008 20.734 23.125 1 40.25 87 GLU A O 1
ATOM 614 N N . GLU A 1 88 ? -12.477 19.406 24.828 1 38.84 88 GLU A N 1
ATOM 615 C CA . GLU A 1 88 ? -11.211 18.922 25.375 1 38.84 88 GLU A CA 1
ATOM 616 C C . GLU A 1 88 ? -10.242 18.516 24.266 1 38.84 88 GLU A C 1
ATOM 618 O O . GLU A 1 88 ? -10.656 17.969 23.25 1 38.84 88 GLU A O 1
ATOM 623 N N . GLU A 1 89 ? -9.07 19.141 24.094 1 38.66 89 GLU A N 1
ATOM 624 C CA . GLU A 1 89 ? -7.84 19 23.312 1 38.66 89 GLU A CA 1
ATOM 625 C C . GLU A 1 89 ? -7.504 17.531 23.062 1 38.66 89 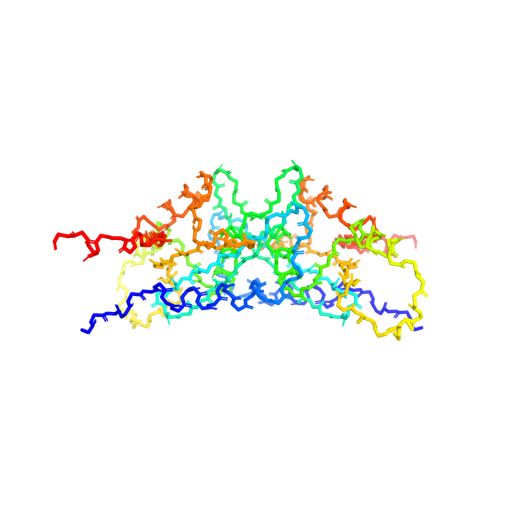GLU A C 1
ATOM 627 O O . GLU A 1 89 ? -6.371 17.109 23.297 1 38.66 89 GLU A O 1
ATOM 632 N N . GLY A 1 90 ? -8.352 16.703 23.516 1 38.53 90 GLY A N 1
ATOM 633 C CA . GLY A 1 90 ? -7.781 15.391 23.25 1 38.53 90 GLY A CA 1
ATOM 634 C C . GLY A 1 90 ? -7.316 15.227 21.812 1 38.53 90 GLY A C 1
ATOM 635 O O . GLY A 1 90 ? -7.863 15.859 20.906 1 38.53 90 GLY A O 1
ATOM 636 N N . GLU A 1 91 ? -5.949 15.227 21.516 1 42.44 91 GLU A N 1
ATOM 637 C CA . GLU A 1 91 ? -5.379 14.953 20.203 1 42.44 91 GLU A CA 1
ATOM 638 C C . GLU A 1 91 ? -6.32 14.102 19.359 1 42.44 91 GLU A C 1
ATOM 640 O O . GLU A 1 91 ? -6.539 12.922 19.656 1 42.44 91 GLU A O 1
ATOM 645 N N . SER A 1 92 ? -7.422 14.375 19.094 1 45.19 92 SER A N 1
ATOM 646 C CA . SER A 1 92 ? -8.297 13.625 18.188 1 45.19 92 SER A CA 1
ATOM 647 C C . SER A 1 92 ? -7.504 12.984 17.047 1 45.19 92 SER A C 1
ATOM 649 O O . SER A 1 92 ? -6.488 13.531 16.625 1 45.19 92 SER A O 1
ATOM 651 N N . PRO A 1 93 ? -7.516 11.609 16.844 1 51.88 93 PRO A N 1
ATOM 652 C CA . PRO A 1 93 ? -6.91 10.992 15.664 1 51.88 93 PRO A CA 1
ATOM 653 C C . PRO A 1 93 ? -6.938 11.906 14.445 1 51.88 93 PRO A C 1
ATOM 655 O O . PRO A 1 93 ? -6.379 11.555 13.398 1 51.88 93 PRO A O 1
ATOM 658 N N . LYS A 1 94 ? -7.551 13.141 14.539 1 57.94 94 LYS A N 1
ATOM 659 C CA . LYS A 1 94 ? -7.969 14.062 13.484 1 57.94 94 LYS A CA 1
ATOM 660 C C . LYS A 1 94 ? -6.77 14.789 12.883 1 57.94 94 LYS A C 1
ATOM 662 O O . LYS A 1 94 ? -6.863 15.344 11.789 1 57.94 94 LYS A O 1
ATOM 667 N N . ASN A 1 95 ? -5.512 14.578 13.5 1 76.94 95 ASN A N 1
ATOM 668 C CA . ASN A 1 95 ? -4.457 15.398 12.914 1 76.94 95 ASN A CA 1
ATOM 669 C C . ASN A 1 95 ? -3.152 14.617 12.773 1 76.94 95 ASN A C 1
ATOM 671 O O . ASN A 1 95 ? -2.068 15.203 12.828 1 76.94 95 ASN A O 1
ATOM 675 N N . LEU A 1 96 ? -3.367 13.375 12.664 1 89.06 96 LEU A N 1
ATOM 676 C CA . LEU A 1 96 ? -2.148 12.586 12.508 1 89.06 96 LEU A CA 1
ATOM 677 C C . LEU A 1 96 ? -1.563 12.766 11.109 1 89.06 96 LEU A C 1
ATOM 679 O O . LEU A 1 96 ? -2.246 12.516 10.109 1 89.06 96 LEU A O 1
ATOM 683 N N . LYS A 1 97 ? -0.316 13.234 11.062 1 93.75 97 LYS A N 1
ATOM 684 C CA . LYS A 1 97 ? 0.302 13.531 9.781 1 93.75 97 LYS A CA 1
ATOM 685 C C . LYS A 1 97 ? 1.617 12.773 9.609 1 93.75 97 LYS A C 1
ATOM 687 O O . LYS A 1 97 ? 2.213 12.328 10.594 1 93.75 97 LYS A O 1
ATOM 692 N N . LEU A 1 98 ? 2.07 12.602 8.414 1 95.81 98 LEU A N 1
ATOM 693 C CA . LEU A 1 98 ? 3.432 12.141 8.164 1 95.81 98 LEU A CA 1
ATOM 694 C C . LEU A 1 98 ? 4.43 13.289 8.32 1 95.81 98 LEU A C 1
ATOM 696 O O . LEU A 1 98 ? 4.172 14.406 7.871 1 95.81 98 LEU A O 1
ATOM 700 N N . VAL A 1 99 ? 5.594 12.984 8.938 1 95.69 99 VAL A N 1
ATOM 701 C CA . VAL A 1 99 ? 6.547 14.062 9.18 1 95.69 99 VAL A CA 1
ATOM 702 C C . VAL A 1 99 ? 7.84 13.789 8.414 1 95.69 99 VAL A C 1
ATOM 704 O O . VAL A 1 99 ? 8.578 14.711 8.086 1 95.69 99 VAL A O 1
ATOM 707 N N . ALA A 1 100 ? 8.164 12.539 8.117 1 96.88 100 ALA A N 1
ATOM 708 C CA . ALA A 1 100 ? 9.359 12.188 7.359 1 96.88 100 ALA A CA 1
ATOM 709 C C . ALA A 1 100 ? 9.141 10.914 6.547 1 96.88 100 ALA A C 1
ATOM 711 O O . ALA A 1 100 ? 8.32 10.07 6.914 1 96.88 100 ALA A O 1
ATOM 712 N N . VAL A 1 101 ? 9.797 10.805 5.48 1 97.5 101 VAL A N 1
ATOM 713 C CA . VAL A 1 101 ? 9.695 9.633 4.625 1 97.5 101 VAL A CA 1
ATOM 714 C C . VAL A 1 101 ? 11.062 9.297 4.031 1 97.5 101 VAL A C 1
ATOM 716 O O . VAL A 1 101 ? 11.859 10.195 3.764 1 97.5 101 VAL A O 1
ATOM 719 N N . VAL A 1 102 ? 11.375 8.023 3.859 1 96.5 102 VAL A N 1
ATOM 720 C CA . VAL A 1 102 ? 12.555 7.559 3.135 1 96.5 102 VAL A CA 1
ATOM 721 C C . VAL A 1 102 ? 12.164 6.445 2.164 1 96.5 102 VAL A C 1
ATOM 723 O O . VAL A 1 102 ? 11.164 5.758 2.371 1 96.5 102 VAL A O 1
ATOM 726 N N . ALA A 1 103 ? 12.867 6.305 1.097 1 95.81 103 ALA A N 1
ATOM 727 C CA . ALA A 1 103 ? 12.797 5.156 0.196 1 95.81 103 ALA A CA 1
ATOM 728 C C . ALA A 1 103 ? 14.172 4.531 -0.003 1 95.81 103 ALA A C 1
ATOM 730 O O . ALA A 1 103 ? 15.172 5.242 -0.159 1 95.81 103 ALA A O 1
ATOM 731 N N . VAL A 1 104 ? 14.18 3.189 0.085 1 93.75 104 VAL A N 1
ATOM 732 C CA . VAL A 1 104 ? 15.445 2.477 -0.06 1 93.75 104 VAL A CA 1
ATOM 733 C C . VAL A 1 104 ? 15.297 1.368 -1.101 1 93.75 104 VAL A C 1
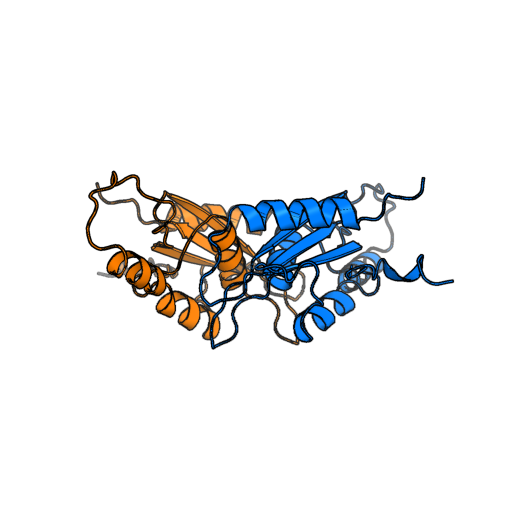ATOM 735 O O . VAL A 1 104 ? 14.25 0.718 -1.179 1 93.75 104 VAL A O 1
ATOM 738 N N . GLY A 1 105 ? 16.328 1.198 -1.875 1 91.62 105 GLY A N 1
ATOM 739 C CA . GLY A 1 105 ? 16.344 0.161 -2.895 1 91.62 105 GLY A CA 1
ATOM 740 C C . GLY A 1 105 ? 17.25 -1.001 -2.555 1 91.62 105 GLY A C 1
ATOM 741 O O . GLY A 1 105 ? 18.109 -0.884 -1.684 1 91.62 105 GLY A O 1
ATOM 742 N N . ASP A 1 106 ? 16.922 -2.109 -3.221 1 86.56 106 ASP A N 1
ATOM 743 C CA . ASP A 1 106 ? 17.766 -3.295 -3.07 1 86.56 106 ASP A CA 1
ATOM 744 C C . ASP A 1 106 ? 19.047 -3.166 -3.893 1 86.56 106 ASP A C 1
ATOM 746 O O . ASP A 1 106 ? 19.328 -2.102 -4.449 1 86.56 106 ASP A O 1
ATOM 750 N N . GLN A 1 107 ? 19.906 -4.156 -3.879 1 75.44 107 GLN A N 1
ATOM 751 C CA . GLN A 1 107 ? 21.109 -4.324 -4.695 1 75.44 107 GLN A CA 1
ATOM 752 C C . GLN A 1 107 ? 22.047 -3.129 -4.547 1 75.44 107 GLN A C 1
ATOM 754 O O . GLN A 1 107 ? 22.547 -2.598 -5.543 1 75.44 107 GLN A O 1
ATOM 759 N N . GLY A 1 108 ? 22.188 -2.619 -3.338 1 70.31 108 GLY A N 1
ATOM 760 C CA . GLY A 1 108 ? 23.203 -1.603 -3.082 1 70.31 108 GLY A CA 1
ATOM 761 C C . GLY A 1 108 ? 22.703 -0.192 -3.328 1 70.31 108 GLY A C 1
ATOM 762 O O . GLY A 1 108 ? 23.453 0.774 -3.176 1 70.31 108 GLY A O 1
ATOM 763 N N . ARG A 1 109 ? 21.484 0.046 -3.896 1 66.06 109 ARG A N 1
ATOM 764 C CA . ARG A 1 109 ? 20.969 1.354 -4.289 1 66.06 109 ARG A CA 1
ATOM 765 C C . ARG A 1 109 ? 20.719 2.232 -3.066 1 66.06 109 ARG A C 1
ATOM 767 O O . ARG A 1 109 ? 20.734 3.461 -3.166 1 66.06 109 ARG A O 1
ATOM 774 N N . LYS A 1 110 ? 20.875 1.699 -1.838 1 81.44 110 LYS A N 1
ATOM 775 C CA . LYS A 1 110 ? 20.672 2.367 -0.556 1 81.44 110 LYS A CA 1
ATOM 776 C C . LYS A 1 110 ? 19.453 3.281 -0.602 1 81.44 110 LYS A C 1
ATOM 778 O O . LYS A 1 110 ? 18.375 2.871 -1.048 1 81.44 110 LYS A O 1
ATOM 783 N N . VAL A 1 111 ? 19.547 4.785 -0.34 1 91.81 111 VAL A N 1
ATOM 784 C CA . VAL A 1 111 ? 18.469 5.77 -0.245 1 91.81 111 VAL A CA 1
ATOM 785 C C . VAL A 1 111 ? 18.156 6.328 -1.631 1 91.81 111 VAL A C 1
ATOM 787 O O . VAL A 1 111 ? 19.062 6.734 -2.361 1 91.81 111 VAL A O 1
ATOM 790 N N . LEU A 1 112 ? 16.859 6.309 -2.035 1 92.69 112 LEU A N 1
ATOM 791 C CA . LEU A 1 112 ? 16.391 6.766 -3.336 1 92.69 112 LEU A CA 1
ATOM 792 C C . LEU A 1 112 ? 15.5 8 -3.188 1 92.69 112 LEU A C 1
ATOM 794 O O . LEU A 1 112 ? 14.828 8.164 -2.17 1 92.69 112 LEU A O 1
ATOM 798 N N . SER A 1 113 ? 15.539 8.805 -4.215 1 93.56 113 SER A N 1
ATOM 799 C CA . SER A 1 113 ? 14.562 9.891 -4.273 1 93.56 113 SER A CA 1
ATOM 800 C C . SER A 1 113 ? 13.219 9.391 -4.785 1 93.56 113 SER A C 1
ATOM 802 O O . SER A 1 113 ? 13.164 8.57 -5.703 1 93.56 113 SER A O 1
ATOM 804 N N . PRO A 1 114 ? 12.133 9.859 -4.152 1 95.38 114 PRO A N 1
ATOM 805 C CA . PRO A 1 114 ? 10.82 9.477 -4.676 1 95.38 114 PRO A CA 1
ATOM 806 C C . PRO A 1 114 ? 10.633 9.875 -6.137 1 95.38 114 PRO A C 1
ATOM 808 O O . PRO A 1 114 ? 11.188 10.875 -6.59 1 95.38 114 PRO A O 1
ATOM 811 N N . CYS A 1 115 ? 9.914 9.047 -6.84 1 94.88 115 CYS A N 1
ATOM 812 C CA . CYS A 1 115 ? 9.594 9.406 -8.219 1 94.88 115 CYS A CA 1
ATOM 813 C C . CYS A 1 115 ? 8.766 10.688 -8.266 1 94.88 115 CYS A C 1
ATOM 815 O O . CYS A 1 115 ? 8.297 11.164 -7.23 1 94.88 115 CYS A O 1
ATOM 817 N N . GLY A 1 116 ? 8.547 11.305 -9.398 1 95.38 116 GLY A N 1
ATOM 818 C CA . GLY A 1 116 ? 7.844 12.57 -9.547 1 95.38 116 GLY A CA 1
ATOM 819 C C . GLY A 1 116 ? 6.434 12.539 -8.984 1 95.38 116 GLY A C 1
ATOM 820 O O . GLY A 1 116 ? 6.035 13.445 -8.25 1 95.38 116 GLY A O 1
ATOM 821 N N . ARG A 1 117 ? 5.656 11.531 -9.32 1 96.12 117 ARG A N 1
ATOM 822 C CA . ARG A 1 117 ? 4.285 11.414 -8.828 1 96.12 117 ARG A CA 1
ATOM 823 C C . ARG A 1 117 ? 4.254 11.328 -7.309 1 96.12 117 ARG A C 1
ATOM 825 O O . ARG A 1 117 ? 3.457 12.008 -6.66 1 96.12 117 ARG A O 1
ATOM 832 N N . CYS A 1 118 ? 5.09 10.508 -6.762 1 97.5 118 CYS A N 1
ATOM 833 C CA . CYS A 1 118 ? 5.113 10.328 -5.316 1 97.5 118 CYS A CA 1
ATOM 834 C C . CYS A 1 118 ? 5.52 11.617 -4.609 1 97.5 118 CYS A C 1
ATOM 836 O O . CYS A 1 118 ? 4.965 11.953 -3.561 1 97.5 118 CYS A O 1
ATOM 838 N N . ARG A 1 119 ? 6.523 12.297 -5.172 1 96.31 119 ARG A N 1
ATOM 839 C CA . ARG A 1 119 ? 6.926 13.586 -4.605 1 96.31 119 ARG A CA 1
ATOM 840 C C . ARG A 1 119 ? 5.754 14.555 -4.566 1 96.31 119 ARG A C 1
ATOM 842 O O . ARG A 1 119 ? 5.504 15.195 -3.543 1 96.31 119 ARG A O 1
ATOM 849 N N . GLN A 1 120 ? 5.035 14.648 -5.656 1 96.81 120 GLN A N 1
ATOM 850 C CA . GLN A 1 120 ? 3.902 15.562 -5.738 1 96.81 120 GLN A CA 1
ATOM 851 C C . GLN A 1 120 ? 2.834 15.211 -4.711 1 96.81 120 GLN A C 1
ATOM 853 O O . GLN A 1 120 ? 2.295 16.094 -4.039 1 96.81 120 GLN A O 1
ATOM 858 N N . VAL A 1 121 ? 2.498 13.922 -4.555 1 95.88 121 VAL A N 1
ATOM 859 C CA . VAL A 1 121 ? 1.482 13.484 -3.604 1 95.88 121 VAL A CA 1
ATOM 860 C C . VAL A 1 121 ? 1.908 13.852 -2.186 1 95.88 121 VAL A C 1
ATOM 862 O O . VAL A 1 121 ? 1.122 14.414 -1.421 1 95.88 121 VAL A O 1
ATOM 865 N N . LEU A 1 122 ? 3.203 13.57 -1.86 1 96.56 122 LEU A N 1
ATOM 866 C CA . LEU A 1 122 ? 3.709 13.797 -0.51 1 96.56 122 LEU A CA 1
ATOM 867 C C . LEU A 1 122 ? 3.664 15.281 -0.153 1 96.56 122 LEU A C 1
ATOM 869 O O . LEU A 1 122 ? 3.176 15.648 0.917 1 96.56 122 LEU A O 1
ATOM 873 N N . ILE A 1 123 ? 4.113 16.141 -1.036 1 95.5 123 ILE A N 1
ATOM 874 C CA . ILE A 1 123 ? 4.195 17.578 -0.732 1 95.5 123 ILE A CA 1
ATOM 875 C C . ILE A 1 123 ? 2.791 18.172 -0.688 1 95.5 123 ILE A C 1
ATOM 877 O O . ILE A 1 123 ? 2.514 19.062 0.119 1 95.5 123 ILE A O 1
ATOM 881 N N . ASP A 1 124 ? 1.882 17.672 -1.543 1 94.56 124 ASP A N 1
ATOM 882 C CA . ASP A 1 124 ? 0.508 18.172 -1.516 1 94.56 124 ASP A CA 1
ATOM 883 C C . ASP A 1 124 ? -0.185 17.797 -0.208 1 94.56 124 ASP A C 1
ATOM 885 O O . ASP A 1 124 ? -0.977 18.562 0.327 1 94.56 124 ASP A O 1
ATOM 889 N N . TYR A 1 125 ? 0.027 16.641 0.322 1 93.44 125 TYR A N 1
ATOM 890 C CA . TYR A 1 125 ? -0.634 16.172 1.534 1 93.44 125 TYR A CA 1
ATOM 891 C C . TYR A 1 125 ? 0.041 16.734 2.777 1 93.44 125 TYR A C 1
ATOM 893 O O . TYR A 1 125 ? -0.625 17.047 3.768 1 93.44 125 TYR A O 1
ATOM 901 N N . TRP A 1 126 ? 1.369 16.812 2.668 1 94.31 126 TRP A N 1
ATOM 902 C CA . TRP A 1 126 ? 2.162 17.312 3.787 1 94.31 126 TRP A CA 1
ATOM 903 C C . TRP A 1 126 ? 3.277 18.234 3.297 1 94.31 126 TRP A C 1
ATOM 905 O O . TRP A 1 126 ? 4.438 17.828 3.227 1 94.31 126 TRP A O 1
ATOM 915 N N . PRO A 1 127 ? 2.965 19.469 3.104 1 94.88 127 PRO A N 1
ATOM 916 C CA . PRO A 1 127 ? 3.928 20.406 2.523 1 94.88 127 PRO A CA 1
ATOM 917 C C . PRO A 1 127 ? 5.227 20.484 3.322 1 94.88 127 PRO A C 1
ATOM 919 O O . PRO A 1 127 ? 6.281 20.812 2.766 1 94.88 127 PRO A O 1
ATOM 922 N N . ASP A 1 128 ? 5.191 20.125 4.598 1 93.69 128 ASP A N 1
ATOM 923 C CA . ASP A 1 128 ? 6.367 20.25 5.453 1 93.69 128 ASP A CA 1
ATOM 924 C C . ASP A 1 128 ? 7.055 18.906 5.66 1 93.69 128 ASP A C 1
ATOM 926 O O . ASP A 1 128 ? 7.949 18.781 6.5 1 93.69 128 ASP A O 1
ATOM 930 N N . ILE A 1 129 ? 6.609 17.906 4.949 1 95.38 129 ILE A N 1
ATOM 931 C CA . ILE A 1 129 ? 7.176 16.578 5.148 1 95.38 129 ILE A CA 1
ATOM 932 C C . ILE A 1 129 ? 8.664 16.594 4.793 1 95.38 129 ILE A C 1
ATOM 934 O O . ILE A 1 129 ? 9.07 17.25 3.83 1 95.38 129 ILE A O 1
ATOM 938 N N . GLU A 1 130 ? 9.484 15.906 5.57 1 94.69 130 GLU A N 1
ATOM 939 C CA . GLU A 1 130 ? 10.898 15.75 5.277 1 94.69 130 GLU A CA 1
ATOM 940 C C . GLU A 1 130 ? 11.156 14.492 4.449 1 94.69 130 GLU A C 1
ATOM 942 O O . GLU A 1 130 ? 10.828 13.383 4.875 1 94.69 130 GLU A O 1
ATOM 947 N N . VAL A 1 131 ? 11.656 14.688 3.301 1 93.62 131 VAL A N 1
ATOM 948 C CA . VAL A 1 131 ? 12.125 13.57 2.486 1 93.62 131 VAL A CA 1
ATOM 949 C C . VAL A 1 131 ? 13.609 13.32 2.75 1 93.62 131 VAL A C 1
ATOM 951 O O . VAL A 1 131 ? 14.453 14.148 2.402 1 93.62 131 VAL A O 1
ATOM 954 N N . VAL A 1 132 ? 13.883 12.188 3.334 1 89.62 132 VAL A N 1
ATOM 955 C CA . VAL A 1 132 ? 15.258 11.891 3.732 1 89.62 132 VAL A CA 1
ATOM 956 C C . VAL A 1 132 ? 16.031 11.32 2.543 1 89.62 132 VAL A C 1
ATOM 958 O O . VAL A 1 132 ? 15.656 10.281 1.994 1 89.62 132 VAL A O 1
ATOM 961 N N . LEU A 1 133 ? 16.984 11.992 2.131 1 86.25 133 LEU A N 1
ATOM 962 C CA . LEU A 1 133 ? 17.859 11.562 1.044 1 86.25 133 LEU A CA 1
ATOM 963 C C . LEU A 1 133 ? 19.25 11.219 1.565 1 86.25 133 LEU A C 1
ATOM 965 O O . LEU A 1 133 ? 19.562 11.492 2.725 1 86.25 133 LEU A O 1
ATOM 969 N N . GLU A 1 134 ? 20 10.258 0.983 1 67.94 134 GLU A N 1
ATOM 970 C CA . GLU A 1 134 ? 21.359 9.953 1.452 1 67.94 134 GLU A CA 1
ATOM 971 C C . GLU A 1 134 ? 22.094 11.219 1.862 1 67.94 134 GLU A C 1
ATOM 973 O O . GLU A 1 134 ? 22.062 12.227 1.146 1 67.94 134 GLU A O 1
ATOM 978 N N . GLU A 1 135 ? 22.125 11.406 3.109 1 54.5 135 GLU A N 1
ATOM 979 C CA . GLU A 1 135 ? 23.125 12.406 3.457 1 54.5 135 GLU A CA 1
ATOM 980 C C . GLU A 1 135 ? 24.438 12.172 2.701 1 54.5 135 GLU A C 1
ATOM 982 O O . GLU A 1 135 ? 24.922 11.047 2.641 1 54.5 135 GLU A O 1
ATOM 987 N N . LEU A 1 136 ? 24.641 12.773 1.636 1 46.22 136 LEU A N 1
ATOM 988 C CA . LEU A 1 136 ? 26.047 12.867 1.267 1 46.22 136 LEU A CA 1
ATOM 989 C C . LEU A 1 136 ? 26.922 13.062 2.5 1 46.22 136 LEU A C 1
ATOM 991 O O . LEU A 1 136 ? 26.75 14.039 3.234 1 46.22 136 LEU A O 1
ATOM 995 N N . ARG A 1 137 ? 27.047 12.016 3.234 1 40.84 137 ARG A N 1
ATOM 996 C CA . ARG A 1 137 ? 28.109 12.148 4.227 1 40.84 137 ARG A CA 1
ATOM 997 C C . ARG A 1 137 ? 29.234 13.031 3.709 1 40.84 137 ARG A C 1
ATOM 999 O O . ARG A 1 137 ? 30.219 13.273 4.41 1 40.84 137 ARG A O 1
ATOM 1006 N N . LYS A 1 138 ? 29.547 12.984 2.365 1 41.12 138 LYS A N 1
ATOM 1007 C CA . LYS A 1 138 ? 30.891 13.555 2.203 1 41.12 138 LYS A CA 1
ATOM 1008 C C . LYS A 1 138 ? 30.938 15 2.693 1 41.12 138 LYS A C 1
ATOM 1010 O O . LYS A 1 138 ? 31.906 15.711 2.453 1 41.12 138 LYS A O 1
ATOM 1015 N N . LYS A 1 139 ? 29.875 15.656 2.885 1 38.47 139 LYS A N 1
ATOM 1016 C CA . LYS A 1 139 ? 30.359 17.016 3.08 1 38.47 139 LYS A CA 1
ATOM 1017 C C . LYS A 1 139 ? 31.359 17.094 4.23 1 38.47 139 LYS A C 1
ATOM 1019 O O . LYS A 1 139 ? 32.188 18 4.27 1 38.47 139 LYS A O 1
ATOM 1024 N N . MET A 1 140 ? 30.984 16.453 5.352 1 36.78 140 MET A N 1
ATOM 1025 C CA . MET A 1 140 ? 31.766 17.047 6.43 1 36.78 140 MET A CA 1
ATOM 1026 C C . MET A 1 140 ? 33.25 16.719 6.246 1 36.78 140 MET A C 1
ATOM 1028 O O . MET A 1 140 ? 34.062 17.031 7.117 1 36.78 140 MET A O 1
ATOM 1032 N N . GLU A 1 141 ? 33.406 15.609 5.277 1 36.66 141 GLU A N 1
ATOM 1033 C CA . GLU A 1 141 ? 34.844 15.578 5.129 1 36.66 141 GLU A CA 1
ATOM 1034 C C . GLU A 1 141 ? 35.344 16.75 4.273 1 36.66 141 GLU A C 1
ATOM 1036 O O . GLU A 1 141 ? 36.5 16.797 3.898 1 36.66 141 GLU A O 1
ATOM 1041 N N . THR A 1 142 ? 34.406 17.469 3.627 1 30.52 142 THR A N 1
ATOM 1042 C CA . THR A 1 142 ? 35.094 18.5 2.857 1 30.52 142 THR A CA 1
ATOM 1043 C C . THR A 1 142 ? 36.125 19.234 3.721 1 30.52 142 THR A C 1
ATOM 1045 O O . THR A 1 142 ? 37.25 19.391 3.312 1 30.52 142 THR A O 1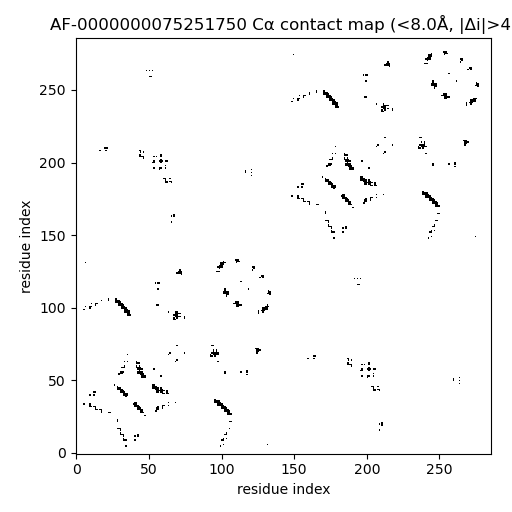
ATOM 1048 N N . ILE A 1 143 ? 35.5 20.453 4.25 1 26.48 143 ILE A N 1
ATOM 1049 C CA . ILE A 1 143 ? 36.25 21.688 4.453 1 26.48 143 ILE A CA 1
ATOM 1050 C C . ILE A 1 143 ? 37.188 21.516 5.633 1 26.48 143 ILE A C 1
ATOM 1052 O O . ILE A 1 143 ? 36.781 21.062 6.703 1 26.48 143 ILE A O 1
ATOM 1056 N N . MET B 1 1 ? -13.414 -30.828 1.628 1 31.83 1 MET B N 1
ATOM 1057 C CA . MET B 1 1 ? -13.789 -29.781 2.574 1 31.83 1 MET B CA 1
ATOM 1058 C C . MET B 1 1 ? -14.023 -28.469 1.856 1 31.83 1 MET B C 1
ATOM 1060 O O . MET B 1 1 ? -13.141 -27.969 1.141 1 31.83 1 MET B O 1
ATOM 1064 N N . THR B 1 2 ? -15.117 -28.141 1.371 1 40.41 2 THR B N 1
ATOM 1065 C CA . THR B 1 2 ? -15.461 -26.984 0.562 1 40.41 2 THR B CA 1
ATOM 1066 C C . THR B 1 2 ? -14.891 -25.703 1.181 1 40.41 2 THR B C 1
ATOM 1068 O O . THR B 1 2 ? -15.148 -25.406 2.35 1 40.41 2 THR B O 1
ATOM 1071 N N . GLN B 1 3 ? -13.648 -25.391 0.931 1 50 3 GLN B N 1
ATOM 1072 C CA . GLN B 1 3 ? -13.062 -24.203 1.543 1 50 3 GLN B CA 1
ATOM 1073 C C . GLN B 1 3 ? -14.055 -23.047 1.541 1 50 3 GLN B C 1
ATOM 1075 O O . GLN B 1 3 ? -14.766 -22.828 0.555 1 50 3 GLN B O 1
ATOM 1080 N N . PRO B 1 4 ? -14.633 -22.812 2.748 1 59 4 PRO B N 1
ATOM 1081 C CA . PRO B 1 4 ? -15.586 -21.703 2.811 1 59 4 PRO B CA 1
ATOM 1082 C C . PRO B 1 4 ? -15.211 -20.547 1.884 1 59 4 PRO B C 1
ATOM 1084 O O . PRO B 1 4 ? -14.031 -20.344 1.603 1 59 4 PRO B O 1
ATOM 1087 N N . HIS B 1 5 ? -16.219 -20.156 1.156 1 70.81 5 HIS B N 1
ATOM 1088 C CA . HIS B 1 5 ? -16.047 -19.062 0.207 1 70.81 5 HIS B CA 1
ATOM 1089 C C . HIS B 1 5 ? -15.273 -17.922 0.833 1 70.81 5 HIS B C 1
ATOM 1091 O O . HIS B 1 5 ? -15.586 -17.484 1.943 1 70.81 5 HIS B O 1
ATOM 1097 N N . PRO B 1 6 ? -14.094 -17.641 0.274 1 81.31 6 PRO B N 1
ATOM 1098 C CA . PRO B 1 6 ? -13.18 -16.656 0.835 1 81.31 6 PRO B CA 1
ATOM 1099 C C . PRO B 1 6 ? -13.844 -15.297 1.065 1 81.31 6 PRO B C 1
ATOM 1101 O O . PRO B 1 6 ? -13.289 -14.445 1.763 1 81.31 6 PRO B O 1
ATOM 1104 N N . LEU B 1 7 ? -15.156 -15.18 0.698 1 84.19 7 LEU B N 1
ATOM 1105 C CA . LEU B 1 7 ? -15.812 -13.875 0.701 1 84.19 7 LEU B CA 1
ATOM 1106 C C . LEU B 1 7 ? -15.992 -13.367 2.125 1 84.19 7 LEU B C 1
ATOM 1108 O O . LEU B 1 7 ? -15.625 -12.227 2.436 1 84.19 7 LEU B O 1
ATOM 1112 N N . LYS B 1 8 ? -16.469 -14.227 2.977 1 87.94 8 LYS B N 1
ATOM 1113 C CA . LYS B 1 8 ? -16.844 -13.75 4.305 1 87.94 8 LYS B CA 1
ATOM 1114 C C . LYS B 1 8 ? -15.641 -13.211 5.059 1 87.94 8 LYS B C 1
ATOM 1116 O O . LYS B 1 8 ? -15.664 -12.07 5.543 1 87.94 8 LYS B O 1
ATOM 1121 N N . PRO B 1 9 ? -14.555 -13.969 5.129 1 93.25 9 PRO B N 1
ATOM 1122 C CA . PRO B 1 9 ? -13.406 -13.422 5.863 1 93.25 9 PRO B CA 1
ATOM 1123 C C . PRO B 1 9 ? -12.805 -12.195 5.191 1 93.25 9 PRO B C 1
ATOM 1125 O O . PRO B 1 9 ? -12.305 -11.297 5.871 1 93.25 9 PRO B O 1
ATOM 1128 N N . LEU B 1 10 ? -12.805 -12.094 3.906 1 95.44 10 LEU B N 1
ATOM 1129 C CA . LEU B 1 10 ? -12.281 -10.938 3.182 1 95.44 10 LEU B CA 1
ATOM 1130 C C . LEU B 1 10 ? -13.117 -9.695 3.461 1 95.44 10 LEU B C 1
ATOM 1132 O O . LEU B 1 10 ? -12.578 -8.617 3.725 1 95.44 10 LEU B O 1
ATOM 1136 N N . LEU B 1 11 ? -14.414 -9.898 3.453 1 93.12 11 LEU B N 1
ATOM 1137 C CA . LEU B 1 11 ? -15.312 -8.781 3.736 1 93.12 11 LEU B CA 1
ATOM 1138 C C . LEU B 1 11 ? -15.148 -8.305 5.176 1 93.12 11 LEU B C 1
ATOM 1140 O O . LEU B 1 11 ? -15.148 -7.098 5.438 1 93.12 11 LEU B O 1
ATOM 1144 N N . ALA B 1 12 ? -15.031 -9.25 6.039 1 93.81 12 ALA B N 1
ATOM 1145 C CA . ALA B 1 12 ? -14.852 -8.891 7.445 1 93.81 12 ALA B CA 1
ATOM 1146 C C . ALA B 1 12 ? -13.578 -8.07 7.645 1 93.81 12 ALA B C 1
ATOM 1148 O O . ALA B 1 12 ? -13.586 -7.059 8.344 1 93.81 12 ALA B O 1
ATOM 1149 N N . ALA B 1 13 ? -12.484 -8.484 7.035 1 95.88 13 ALA B N 1
ATOM 1150 C CA . ALA B 1 13 ? -11.211 -7.781 7.16 1 95.88 13 ALA B CA 1
ATOM 1151 C C . ALA B 1 13 ? -11.305 -6.375 6.57 1 95.88 13 ALA B C 1
ATOM 1153 O O . ALA B 1 13 ? -10.852 -5.406 7.188 1 95.88 13 ALA B O 1
ATOM 1154 N N . ALA B 1 14 ? -11.844 -6.238 5.375 1 94.81 14 ALA B N 1
ATOM 1155 C CA . ALA B 1 14 ? -11.977 -4.945 4.711 1 94.81 14 ALA B CA 1
ATOM 1156 C C . ALA B 1 14 ? -12.867 -4.004 5.516 1 94.81 14 ALA B C 1
ATOM 1158 O O . ALA B 1 14 ? -12.539 -2.83 5.699 1 94.81 14 ALA B O 1
ATOM 1159 N N . ASN B 1 15 ? -13.969 -4.551 6.039 1 92.69 15 ASN B N 1
ATOM 1160 C CA . ASN B 1 15 ? -14.93 -3.725 6.766 1 92.69 15 ASN B CA 1
ATOM 1161 C C . ASN B 1 15 ? -14.375 -3.273 8.109 1 92.69 15 ASN B C 1
ATOM 1163 O O . ASN B 1 15 ? -14.688 -2.18 8.586 1 92.69 15 ASN B O 1
ATOM 1167 N N . GLU B 1 16 ? -13.641 -4.133 8.727 1 93.5 16 GLU B N 1
ATOM 1168 C CA . GLU B 1 16 ? -13 -3.736 9.984 1 93.5 16 GLU B CA 1
ATOM 1169 C C . GLU B 1 16 ? -12.148 -2.484 9.797 1 93.5 16 GLU B C 1
ATOM 1171 O O . GLU B 1 16 ? -12.227 -1.553 10.602 1 93.5 16 GLU B O 1
ATOM 1176 N N . ILE B 1 17 ? -11.336 -2.412 8.758 1 93.12 17 ILE B N 1
ATOM 1177 C CA . ILE B 1 17 ? -10.5 -1.253 8.469 1 93.12 17 ILE B CA 1
ATOM 1178 C C . ILE B 1 17 ? -11.383 -0.051 8.133 1 93.12 17 ILE B C 1
ATOM 1180 O O . ILE B 1 17 ? -11.172 1.045 8.664 1 93.12 17 ILE B O 1
ATOM 1184 N N . LEU B 1 18 ? -12.328 -0.298 7.281 1 90.44 18 LEU B N 1
ATOM 1185 C CA . LEU B 1 18 ? -13.211 0.768 6.824 1 90.44 18 LEU B CA 1
ATOM 1186 C C . LEU B 1 18 ? -13.906 1.44 8.008 1 90.44 18 LEU B C 1
ATOM 1188 O O . LEU B 1 18 ? -14.07 2.662 8.023 1 90.44 18 LEU B O 1
ATOM 1192 N N . SER B 1 19 ? -14.281 0.691 8.984 1 88.5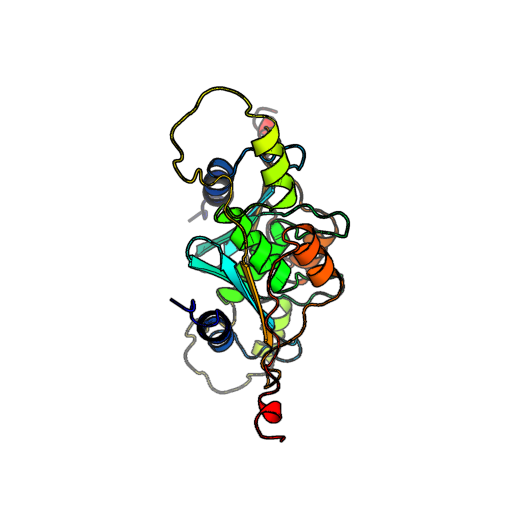 19 SER B N 1
ATOM 1193 C CA . SER B 1 19 ? -15.039 1.193 10.125 1 88.5 19 SER B CA 1
ATOM 1194 C C . SER B 1 19 ? -14.188 2.102 11 1 88.5 19 SER B C 1
ATOM 1196 O O . SER B 1 19 ? -14.711 2.896 11.781 1 88.5 19 SER B O 1
ATOM 1198 N N . ARG B 1 20 ? -12.898 2.027 10.891 1 86.56 20 ARG B N 1
ATOM 1199 C CA . ARG B 1 20 ? -12 2.816 11.727 1 86.56 20 ARG B CA 1
ATOM 1200 C C . ARG B 1 20 ? -11.602 4.113 11.031 1 86.56 20 ARG B C 1
ATOM 1202 O O . ARG B 1 20 ? -10.977 4.984 11.641 1 86.56 20 ARG B O 1
ATOM 1209 N N . LEU B 1 21 ? -11.852 4.129 9.781 1 84.38 21 LEU B N 1
ATOM 1210 C CA . LEU B 1 21 ? -11.445 5.293 9.008 1 84.38 21 LEU B CA 1
ATOM 1211 C C . LEU B 1 21 ? -12.531 6.363 9.016 1 84.38 21 LEU B C 1
ATOM 1213 O O . LEU B 1 21 ? -13.719 6.043 9.062 1 84.38 21 LEU B O 1
ATOM 1217 N N . PRO B 1 22 ? -12 7.609 9.242 1 70.44 22 PRO B N 1
ATOM 1218 C CA . PRO B 1 22 ? -13.016 8.664 9.188 1 70.44 22 PRO B CA 1
ATOM 1219 C C . PRO B 1 22 ? -13.82 8.656 7.891 1 70.44 22 PRO B C 1
ATOM 1221 O O . PRO B 1 22 ? -13.297 8.25 6.848 1 70.44 22 PRO B O 1
ATOM 1224 N N . ALA B 1 23 ? -15.047 8.656 8.039 1 55.34 23 ALA B N 1
ATOM 1225 C CA . ALA B 1 23 ? -15.875 8.734 6.844 1 55.34 23 ALA B CA 1
ATOM 1226 C C . ALA B 1 23 ? -15.32 9.75 5.848 1 55.34 23 ALA B C 1
ATOM 1228 O O . ALA B 1 23 ? -15.016 10.883 6.215 1 55.34 23 ALA B O 1
ATOM 1229 N N . ALA B 1 24 ? -14.312 9.266 5.246 1 50.16 24 ALA B N 1
ATOM 1230 C CA . ALA B 1 24 ? -13.656 10.172 4.309 1 50.16 24 ALA B CA 1
ATOM 1231 C C . ALA B 1 24 ? -14.617 11.266 3.836 1 50.16 24 ALA B C 1
ATOM 1233 O O . ALA B 1 24 ? -15.797 11.008 3.617 1 50.16 24 ALA B O 1
ATOM 1234 N N . GLN B 1 25 ? -14.242 12.453 4.105 1 47.59 25 GLN B N 1
ATOM 1235 C CA . GLN B 1 25 ? -14.93 13.539 3.42 1 47.59 25 GLN B CA 1
ATOM 1236 C C . GLN B 1 25 ? -15.383 13.109 2.027 1 47.59 25 GLN B C 1
ATOM 1238 O O . GLN B 1 25 ? -15.227 11.945 1.649 1 47.59 25 GLN B O 1
ATOM 1243 N N . GLU B 1 26 ? -15.242 14.055 1.023 1 50.41 26 GLU B N 1
ATOM 1244 C CA . GLU B 1 26 ? -15.625 14.062 -0.385 1 50.41 26 GLU B CA 1
ATOM 1245 C C . GLU B 1 26 ? -14.953 12.922 -1.146 1 50.41 26 GLU B C 1
ATOM 1247 O O . GLU B 1 26 ? -15.453 12.484 -2.184 1 50.41 26 GLU B O 1
ATOM 1252 N N . ASP B 1 27 ? -13.891 12.344 -0.427 1 60.41 27 ASP B N 1
ATOM 1253 C CA . ASP B 1 27 ? -13.188 11.422 -1.312 1 60.41 27 ASP B CA 1
ATOM 1254 C C . ASP B 1 27 ? -13.469 9.969 -0.931 1 60.41 27 ASP B C 1
ATOM 1256 O O . ASP B 1 27 ? -13.461 9.625 0.251 1 60.41 27 ASP B O 1
ATOM 1260 N N . HIS B 1 28 ? -14.273 9.102 -1.675 1 80.31 28 HIS B N 1
ATOM 1261 C CA . HIS B 1 28 ? -14.711 7.711 -1.635 1 80.31 28 HIS B CA 1
ATOM 1262 C C . HIS B 1 28 ? -13.602 6.797 -1.136 1 80.31 28 HIS B C 1
ATOM 1264 O O . HIS B 1 28 ? -12.586 6.617 -1.817 1 80.31 28 HIS B O 1
ATOM 1270 N N . THR B 1 29 ? -13.68 6.375 0.161 1 90.75 29 THR B N 1
ATOM 1271 C CA . THR B 1 29 ? -12.734 5.43 0.743 1 90.75 29 THR B CA 1
ATOM 1272 C C . THR B 1 29 ? -13.023 4.008 0.27 1 90.75 29 THR B C 1
ATOM 1274 O O . THR B 1 29 ? -14.172 3.57 0.275 1 90.75 29 THR B O 1
ATOM 1277 N N . VAL B 1 30 ? -12.039 3.439 -0.291 1 94.5 30 VAL B N 1
ATOM 1278 C CA . VAL B 1 30 ? -12.102 2.043 -0.71 1 94.5 30 VAL B CA 1
ATOM 1279 C C . VAL B 1 30 ? -11.07 1.223 0.064 1 94.5 30 VAL B C 1
ATOM 1281 O O . VAL B 1 30 ? -9.945 1.671 0.273 1 94.5 30 VAL B O 1
ATOM 1284 N N . VAL B 1 31 ? -11.453 0.082 0.582 1 96.25 31 VAL B N 1
ATOM 1285 C CA . VAL B 1 31 ? -10.539 -0.872 1.211 1 96.25 31 VAL B CA 1
ATOM 1286 C C . VAL B 1 31 ? -10.555 -2.188 0.435 1 96.25 31 VAL B C 1
ATOM 1288 O O . VAL B 1 31 ? -11.617 -2.676 0.047 1 96.25 31 VAL B O 1
ATOM 1291 N N . SER B 1 32 ? -9.336 -2.701 0.156 1 97.62 32 SER B N 1
ATOM 1292 C CA . SER B 1 32 ? -9.211 -4.012 -0.47 1 97.62 32 SER B CA 1
ATOM 1293 C C . SER B 1 32 ? -8.633 -5.035 0.502 1 97.62 32 SER B C 1
ATOM 1295 O O . SER B 1 32 ? -7.805 -4.695 1.352 1 97.62 32 SER B O 1
ATOM 1297 N N . ALA B 1 33 ? -9.078 -6.262 0.382 1 98 33 ALA B N 1
ATOM 1298 C CA . ALA B 1 33 ? -8.539 -7.41 1.107 1 98 33 ALA B CA 1
ATOM 1299 C C . ALA B 1 33 ? -8.203 -8.555 0.155 1 98 33 ALA B C 1
ATOM 1301 O O . ALA B 1 33 ? -8.977 -8.859 -0.75 1 98 33 ALA B O 1
ATOM 1302 N N . GLY B 1 34 ? -7.035 -9.156 0.272 1 98 34 GLY B N 1
ATOM 1303 C CA . GLY B 1 34 ? -6.57 -10.289 -0.51 1 98 34 GLY B CA 1
ATOM 1304 C C . GLY B 1 34 ? -6.227 -11.5 0.341 1 98 34 GLY B C 1
ATOM 1305 O O . GLY B 1 34 ? -5.613 -11.359 1.402 1 98 34 GLY B O 1
ATOM 1306 N N . LEU B 1 35 ? -6.68 -12.609 -0.104 1 97.62 35 LEU B N 1
ATOM 1307 C CA . LEU B 1 35 ? -6.387 -13.875 0.556 1 97.62 35 LEU B CA 1
ATOM 1308 C C . LEU B 1 35 ? -5.191 -14.562 -0.092 1 97.62 35 LEU B C 1
ATOM 1310 O O . LEU B 1 35 ? -5.188 -14.805 -1.302 1 97.62 35 LEU B O 1
ATOM 1314 N N . ALA B 1 36 ? -4.168 -14.836 0.748 1 96.38 36 ALA B N 1
ATOM 1315 C CA . ALA B 1 36 ? -3.004 -15.578 0.263 1 96.38 36 ALA B CA 1
ATOM 1316 C C . ALA B 1 36 ? -3.205 -17.078 0.424 1 96.38 36 ALA B C 1
ATOM 1318 O O . ALA B 1 36 ? -4.07 -17.516 1.187 1 96.38 36 ALA B O 1
ATOM 1319 N N . SER B 1 37 ? -2.4 -17.828 -0.258 1 94.19 37 SER B N 1
ATOM 1320 C CA . SER B 1 37 ? -2.535 -19.281 -0.303 1 94.19 37 SER B CA 1
ATOM 1321 C C . SER B 1 37 ? -2.191 -19.906 1.043 1 94.19 37 SER B C 1
ATOM 1323 O O . SER B 1 37 ? -2.545 -21.062 1.305 1 94.19 37 SER B O 1
ATOM 1325 N N . ASP B 1 38 ? -1.527 -19.125 1.949 1 94.44 38 ASP B N 1
ATOM 1326 C CA . ASP B 1 38 ? -1.202 -19.656 3.271 1 94.44 38 ASP B CA 1
ATOM 1327 C C . ASP B 1 38 ? -2.25 -19.234 4.301 1 94.44 38 ASP B C 1
ATOM 1329 O O . ASP B 1 38 ? -2.066 -19.453 5.5 1 94.44 38 ASP B O 1
ATOM 1333 N N . GLY B 1 39 ? -3.289 -18.578 3.811 1 95.5 39 GLY B N 1
ATOM 1334 C CA . GLY B 1 39 ? -4.406 -18.25 4.68 1 95.5 39 GLY B CA 1
ATOM 1335 C C . GLY B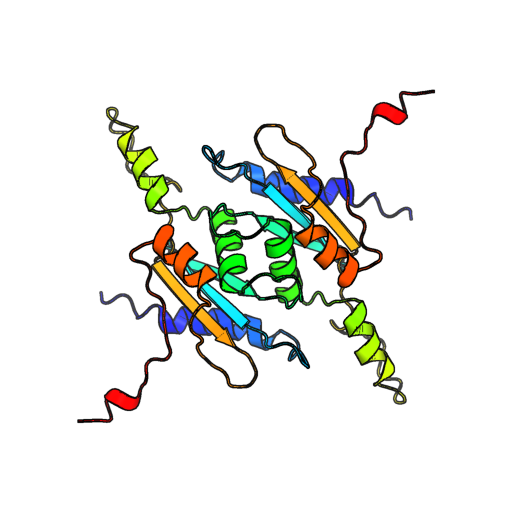 1 39 ? -4.344 -16.828 5.227 1 95.5 39 GLY B C 1
ATOM 1336 O O . GLY B 1 39 ? -5.316 -16.328 5.797 1 95.5 39 GLY B O 1
ATOM 1337 N N . ARG B 1 40 ? -3.238 -16.172 5.082 1 96.69 40 ARG B N 1
ATOM 1338 C CA . ARG B 1 40 ? -3.125 -14.797 5.559 1 96.69 40 ARG B CA 1
ATOM 1339 C C . ARG B 1 40 ? -3.941 -13.844 4.691 1 96.69 40 ARG B C 1
ATOM 1341 O O . ARG B 1 40 ? -4.109 -14.086 3.492 1 96.69 40 ARG B O 1
ATOM 1348 N N . ILE B 1 41 ? -4.484 -12.742 5.332 1 98.25 41 ILE B N 1
ATOM 1349 C CA . ILE B 1 41 ? -5.207 -11.695 4.629 1 98.25 41 ILE B CA 1
ATOM 1350 C C . ILE B 1 41 ? -4.402 -10.398 4.668 1 98.25 41 ILE B C 1
ATOM 1352 O O . ILE B 1 41 ? -3.881 -10.016 5.719 1 98.25 41 ILE B O 1
ATOM 1356 N N . PHE B 1 42 ? -4.199 -9.836 3.529 1 98.19 42 PHE B N 1
ATOM 1357 C CA . PHE B 1 42 ? -3.574 -8.523 3.4 1 98.19 42 PHE B CA 1
ATOM 1358 C C . PHE B 1 42 ? -4.598 -7.48 2.979 1 98.19 42 PHE B C 1
ATOM 1360 O O . PHE B 1 42 ? -5.469 -7.754 2.15 1 98.19 42 PHE B O 1
ATOM 1367 N N . THR B 1 43 ? -4.496 -6.266 3.514 1 98.44 43 THR B N 1
ATOM 1368 C CA . THR B 1 43 ? -5.453 -5.215 3.191 1 98.44 43 THR B CA 1
ATOM 1369 C C . THR B 1 43 ? -4.738 -3.973 2.666 1 98.44 43 THR B C 1
ATOM 1371 O O . THR B 1 43 ? -3.516 -3.859 2.781 1 98.44 43 THR B O 1
ATOM 1374 N N . GLY B 1 44 ? -5.426 -3.133 2.035 1 98.25 44 GLY B N 1
ATOM 1375 C CA . GLY B 1 44 ? -4.969 -1.843 1.545 1 98.25 44 GLY B CA 1
ATOM 1376 C C . GLY B 1 44 ? -6.07 -0.804 1.476 1 98.25 44 GLY B C 1
ATOM 1377 O O . GLY B 1 44 ? -7.227 -1.137 1.206 1 98.25 44 GLY B O 1
ATOM 1378 N N . VAL B 1 45 ? -5.727 0.42 1.668 1 96.25 45 VAL B N 1
ATOM 1379 C CA . VAL B 1 45 ? -6.645 1.552 1.6 1 96.25 45 VAL B CA 1
ATOM 1380 C C . VAL B 1 45 ? -6.211 2.502 0.485 1 96.25 45 VAL B C 1
ATOM 1382 O O . VAL B 1 45 ? -5.02 2.773 0.319 1 96.25 45 VAL B O 1
ATOM 1385 N N . ASN B 1 46 ? -7.207 2.973 -0.272 1 95.5 46 ASN B N 1
ATOM 1386 C CA . ASN B 1 46 ? -6.887 3.969 -1.29 1 95.5 46 ASN B CA 1
ATOM 1387 C C . ASN B 1 46 ? -6.625 5.34 -0.672 1 95.5 46 ASN B C 1
ATOM 1389 O O . ASN B 1 46 ? -7.043 5.605 0.455 1 95.5 46 ASN B O 1
ATOM 1393 N N . VAL B 1 47 ? -5.887 6.133 -1.385 1 93.56 47 VAL B N 1
ATOM 1394 C CA . VAL B 1 47 ? -5.707 7.547 -1.08 1 93.56 47 VAL B CA 1
ATOM 1395 C C . VAL B 1 47 ? -5.93 8.383 -2.34 1 93.56 47 VAL B C 1
ATOM 1397 O O . VAL B 1 47 ? -5.246 8.188 -3.348 1 93.56 47 VAL B O 1
ATOM 1400 N N . TYR B 1 48 ? -6.883 9.336 -2.271 1 91.62 48 TYR B N 1
ATOM 1401 C CA . TYR B 1 48 ? -7.168 10.156 -3.445 1 91.62 48 TYR B CA 1
ATOM 1402 C C . TYR B 1 48 ? -6.066 11.188 -3.668 1 91.62 48 TYR B C 1
ATOM 1404 O O . TYR B 1 48 ? -5.652 11.875 -2.73 1 91.62 48 TYR B O 1
ATOM 1412 N N . HIS B 1 49 ? -5.621 11.227 -4.891 1 92.25 49 HIS B N 1
ATOM 1413 C CA . HIS B 1 49 ? -4.797 12.32 -5.375 1 92.25 49 HIS B CA 1
ATOM 1414 C C . HIS B 1 49 ? -5.008 12.555 -6.867 1 92.25 49 HIS B C 1
ATOM 1416 O O . HIS B 1 49 ? -5.137 11.602 -7.637 1 92.25 49 HIS B O 1
ATOM 1422 N N . PHE B 1 50 ? -5.004 13.781 -7.301 1 90.81 50 PHE B N 1
ATOM 1423 C CA . PHE B 1 50 ? -5.379 14.117 -8.672 1 90.81 50 PHE B CA 1
ATOM 1424 C C . PHE B 1 50 ? -4.375 13.555 -9.664 1 90.81 50 PHE B C 1
ATOM 1426 O O . PHE B 1 50 ? -4.695 13.352 -10.836 1 90.81 50 PHE B O 1
ATOM 1433 N N . THR B 1 51 ? -3.131 13.219 -9.281 1 91.44 51 THR B N 1
ATOM 1434 C CA . THR B 1 51 ? -2.133 12.641 -10.172 1 91.44 51 THR B CA 1
ATOM 1435 C C . THR B 1 51 ? -2.211 11.117 -10.156 1 91.44 51 THR B C 1
ATOM 1437 O O . THR B 1 51 ? -1.378 10.438 -10.758 1 91.44 51 THR B O 1
ATOM 1440 N N . GLY B 1 52 ? -3.168 10.586 -9.445 1 89.88 52 GLY B N 1
ATOM 1441 C CA . GLY B 1 52 ? -3.297 9.141 -9.344 1 89.88 52 GLY B CA 1
ATOM 1442 C C . GLY B 1 52 ? -2.777 8.586 -8.031 1 89.88 52 GLY B C 1
ATOM 1443 O O . GLY B 1 52 ? -1.713 7.965 -7.992 1 89.88 52 GLY B O 1
ATOM 1444 N N . GLY B 1 53 ? -3.523 8.727 -6.984 1 92.69 53 GLY B N 1
ATOM 1445 C CA . GLY B 1 53 ? -3.203 8.055 -5.734 1 92.69 53 GLY B CA 1
ATOM 1446 C C . GLY B 1 53 ? -3.316 6.543 -5.824 1 92.69 53 GLY B C 1
ATOM 1447 O O . GLY B 1 53 ? -3.734 6.004 -6.852 1 92.69 53 GLY B O 1
ATOM 1448 N N . PRO B 1 54 ? -2.854 5.906 -4.812 1 95.75 54 PRO B N 1
ATOM 1449 C CA . PRO B 1 54 ? -2.891 4.441 -4.867 1 95.75 54 PRO B CA 1
ATOM 1450 C C . PRO B 1 54 ? -4.309 3.885 -4.746 1 95.75 54 PRO B C 1
ATOM 1452 O O . PRO B 1 54 ? -5.07 4.312 -3.875 1 95.75 54 PRO B O 1
ATOM 1455 N N . CYS B 1 55 ? -4.66 2.967 -5.629 1 97 55 CYS B N 1
ATOM 1456 C CA . CYS B 1 55 ? -5.852 2.154 -5.426 1 97 55 CYS B CA 1
ATOM 1457 C C . CYS B 1 55 ? -5.691 1.236 -4.219 1 97 55 CYS B C 1
ATOM 1459 O O . CYS B 1 55 ? -4.582 0.792 -3.918 1 97 55 CYS B O 1
ATOM 1461 N N . ALA B 1 56 ? -6.832 0.946 -3.635 1 97.31 56 ALA B N 1
ATOM 1462 C CA . ALA B 1 56 ? -6.82 0.036 -2.492 1 97.31 56 ALA B CA 1
ATOM 1463 C C . ALA B 1 56 ? -6.18 -1.299 -2.861 1 97.31 56 ALA B C 1
ATOM 1465 O O . ALA B 1 56 ? -5.387 -1.85 -2.092 1 97.31 56 ALA B O 1
ATOM 1466 N N . GLU B 1 57 ? -6.445 -1.8 -4.043 1 98.25 57 GLU B N 1
ATOM 1467 C CA . GLU B 1 57 ? -5.938 -3.096 -4.48 1 98.25 57 GLU B CA 1
ATOM 1468 C C . GLU B 1 57 ? -4.418 -3.076 -4.621 1 98.25 57 GLU B C 1
ATOM 1470 O O . GLU B 1 57 ? -3.748 -4.059 -4.301 1 98.25 57 GLU B O 1
ATOM 1475 N N . LEU B 1 58 ? -3.873 -1.968 -5.133 1 98.12 58 LEU B N 1
ATOM 1476 C CA . LEU B 1 58 ? -2.43 -1.891 -5.332 1 98.12 58 LEU B CA 1
ATOM 1477 C C . LEU B 1 58 ? -1.706 -1.741 -3.996 1 98.12 58 LEU B C 1
ATOM 1479 O O . LEU B 1 58 ? -0.594 -2.246 -3.828 1 98.12 58 LEU B O 1
ATOM 1483 N N . VAL B 1 59 ? -2.34 -1.036 -3.037 1 98.5 59 VAL B N 1
ATOM 1484 C CA . VAL B 1 59 ? -1.768 -0.992 -1.696 1 98.5 59 VAL B CA 1
ATOM 1485 C C . VAL B 1 59 ? -1.777 -2.391 -1.084 1 98.5 59 VAL B C 1
ATOM 1487 O O . VAL B 1 59 ? -0.773 -2.838 -0.523 1 98.5 59 VAL B O 1
ATOM 1490 N N . MET B 1 60 ? -2.898 -3.113 -1.211 1 98.56 60 MET B N 1
ATOM 1491 C CA . MET B 1 60 ? -3.012 -4.484 -0.722 1 98.56 60 MET B CA 1
ATOM 1492 C C . MET B 1 60 ? -1.946 -5.379 -1.35 1 98.56 60 MET B C 1
ATOM 1494 O O . MET B 1 60 ? -1.334 -6.195 -0.664 1 98.56 60 MET B O 1
ATOM 1498 N N . LEU B 1 61 ? -1.702 -5.152 -2.631 1 97.5 61 LEU B N 1
ATOM 1499 C CA . LEU B 1 61 ? -0.696 -5.922 -3.357 1 97.5 61 LEU B CA 1
ATOM 1500 C C . LEU B 1 61 ? 0.697 -5.66 -2.793 1 97.5 61 LEU B C 1
ATOM 1502 O O . LEU B 1 61 ? 1.477 -6.598 -2.6 1 97.5 61 LEU B O 1
ATOM 1506 N N . GLY B 1 62 ? 1.043 -4.379 -2.574 1 96.94 62 GLY B N 1
ATOM 1507 C CA . GLY B 1 62 ? 2.314 -4.051 -1.951 1 96.94 62 GLY B CA 1
ATOM 1508 C C . GLY B 1 62 ? 2.492 -4.691 -0.586 1 96.94 62 GLY B C 1
ATOM 1509 O O . GLY B 1 62 ? 3.58 -5.164 -0.253 1 96.94 62 GLY B O 1
ATOM 1510 N N . ASN B 1 63 ? 1.384 -4.719 0.192 1 97.69 63 ASN B N 1
ATOM 1511 C CA . ASN B 1 63 ? 1.432 -5.344 1.51 1 97.69 63 ASN B CA 1
ATOM 1512 C C . ASN B 1 63 ? 1.608 -6.855 1.408 1 97.69 63 ASN B C 1
ATOM 1514 O O . ASN B 1 63 ? 2.311 -7.457 2.221 1 97.69 63 ASN B O 1
ATOM 1518 N N . ALA B 1 64 ? 0.979 -7.457 0.431 1 96.5 64 ALA B N 1
ATOM 1519 C CA . ALA B 1 64 ? 1.146 -8.891 0.194 1 96.5 64 ALA B CA 1
ATOM 1520 C C . ALA B 1 64 ? 2.582 -9.219 -0.204 1 96.5 64 ALA B C 1
ATOM 1522 O O . ALA B 1 64 ? 3.154 -10.195 0.269 1 96.5 64 ALA B O 1
ATOM 1523 N N . ALA B 1 65 ? 3.131 -8.359 -1.071 1 93.44 65 ALA B N 1
ATOM 1524 C CA . ALA B 1 65 ? 4.52 -8.547 -1.478 1 93.44 65 ALA B CA 1
ATOM 1525 C C . ALA B 1 65 ? 5.457 -8.469 -0.276 1 93.44 65 ALA B C 1
ATOM 1527 O O . ALA B 1 65 ? 6.375 -9.281 -0.145 1 93.44 65 ALA B O 1
ATOM 1528 N N . ALA B 1 66 ? 5.258 -7.527 0.607 1 94.31 66 ALA B N 1
ATOM 1529 C CA . ALA B 1 66 ? 6.062 -7.387 1.817 1 94.31 66 ALA B CA 1
ATOM 1530 C C . ALA B 1 66 ? 5.973 -8.633 2.688 1 94.31 66 ALA B C 1
ATOM 1532 O O . ALA B 1 66 ? 6.895 -8.945 3.445 1 94.31 66 ALA B O 1
ATOM 1533 N N . GLY B 1 67 ? 4.809 -9.328 2.566 1 93.81 67 GLY B N 1
ATOM 1534 C CA . GLY B 1 67 ? 4.59 -10.547 3.338 1 93.81 67 GLY B CA 1
ATOM 1535 C C . GLY B 1 67 ? 5.082 -11.797 2.639 1 93.81 67 GLY B C 1
ATOM 1536 O O . GLY B 1 67 ? 4.855 -12.906 3.113 1 93.81 67 GLY B O 1
ATOM 1537 N N . GLY B 1 68 ? 5.637 -11.664 1.399 1 90.44 68 GLY B N 1
ATOM 1538 C CA . GLY B 1 68 ? 6.262 -12.805 0.739 1 90.44 68 GLY B CA 1
ATOM 1539 C C . GLY B 1 68 ? 5.43 -13.359 -0.402 1 90.44 68 GLY B C 1
ATOM 1540 O O . GLY B 1 68 ? 5.785 -14.375 -0.997 1 90.44 68 GLY B O 1
ATOM 1541 N N . VAL B 1 69 ? 4.309 -12.719 -0.671 1 92.19 69 VAL B N 1
ATOM 1542 C CA . VAL B 1 69 ? 3.484 -13.141 -1.8 1 92.19 69 VAL B CA 1
ATOM 1543 C C . VAL B 1 69 ? 4.191 -12.805 -3.111 1 92.19 69 VAL B C 1
ATOM 1545 O O . VAL B 1 69 ? 4.758 -11.719 -3.256 1 92.19 69 VAL B O 1
ATOM 1548 N N . VAL B 1 70 ? 4.188 -13.789 -4.027 1 87.06 70 VAL B N 1
ATOM 1549 C CA . VAL B 1 70 ? 4.887 -13.602 -5.293 1 87.06 70 VAL B CA 1
ATOM 1550 C C . VAL B 1 70 ? 3.928 -13.852 -6.457 1 87.06 70 VAL B C 1
ATOM 1552 O O . VAL B 1 70 ? 2.857 -14.438 -6.273 1 87.06 70 VAL B O 1
ATOM 1555 N N . SER B 1 71 ? 4.398 -13.312 -7.578 1 84.25 71 SER B N 1
ATOM 1556 C CA . SER B 1 71 ? 3.625 -13.586 -8.789 1 84.25 71 SER B CA 1
ATOM 1557 C C . SER B 1 71 ? 3.658 -15.07 -9.141 1 84.25 71 SER B C 1
ATOM 1559 O O . SER B 1 71 ? 4.688 -15.727 -8.984 1 84.25 71 SER B O 1
ATOM 1561 N N . ALA B 1 72 ? 2.602 -15.531 -9.617 1 74.12 72 ALA B N 1
ATOM 1562 C CA . ALA B 1 72 ? 2.562 -16.922 -10.062 1 74.12 72 ALA B CA 1
ATOM 1563 C C . ALA B 1 72 ? 3.314 -17.094 -11.375 1 74.12 72 ALA B C 1
ATOM 1565 O O . ALA B 1 72 ? 3.746 -18.203 -11.711 1 74.12 72 ALA B O 1
ATOM 1566 N N . THR B 1 73 ? 3.408 -15.961 -12.109 1 68.94 73 THR B N 1
ATOM 1567 C CA . THR B 1 73 ? 4.055 -16.062 -13.414 1 68.94 73 THR B CA 1
ATOM 1568 C C . THR B 1 73 ? 5.574 -16.031 -13.266 1 68.94 73 THR B C 1
ATOM 1570 O O . THR B 1 73 ? 6.293 -16.578 -14.109 1 68.94 73 THR B O 1
ATOM 1573 N N . THR B 1 74 ? 6.094 -15.398 -12.234 1 58.28 74 THR B N 1
ATOM 1574 C CA . THR B 1 74 ? 7.527 -15.43 -11.969 1 58.28 74 THR B CA 1
ATOM 1575 C C . THR B 1 74 ? 7.914 -16.703 -11.227 1 58.28 74 THR B C 1
ATOM 1577 O O . THR B 1 74 ? 9.039 -17.188 -11.352 1 58.28 74 THR B O 1
ATOM 1580 N N . ALA B 1 75 ? 7.004 -17.172 -10.352 1 55.03 75 ALA B N 1
ATOM 1581 C CA . ALA B 1 75 ? 7.285 -18.375 -9.594 1 55.03 75 ALA B CA 1
ATOM 1582 C C . ALA B 1 75 ? 7.594 -19.547 -10.531 1 55.03 75 ALA B C 1
ATOM 1584 O O . ALA B 1 75 ? 8.438 -20.391 -10.219 1 55.03 75 ALA B O 1
ATOM 1585 N N . ASP B 1 76 ? 6.934 -19.594 -11.648 1 51.84 76 ASP B N 1
ATOM 1586 C CA . ASP B 1 76 ? 7.145 -20.688 -12.594 1 51.84 76 ASP B CA 1
ATOM 1587 C C . ASP B 1 76 ? 8.555 -20.641 -13.172 1 51.84 76 ASP B C 1
ATOM 1589 O O . ASP B 1 76 ? 9.18 -21.688 -13.367 1 51.84 76 ASP B O 1
ATOM 1593 N N . VAL B 1 77 ? 9.008 -19.469 -13.234 1 48.5 77 VAL B N 1
ATOM 1594 C CA . VAL B 1 77 ? 10.305 -19.375 -13.891 1 48.5 77 VAL B CA 1
ATOM 1595 C C . VAL B 1 77 ? 11.398 -19.891 -12.953 1 48.5 77 VAL B C 1
ATOM 1597 O O . VAL B 1 77 ? 12.328 -20.578 -13.383 1 48.5 77 VAL B O 1
ATOM 1600 N N . THR B 1 78 ? 11.156 -19.625 -11.664 1 49.09 78 THR B N 1
ATOM 1601 C CA . THR B 1 78 ? 12.203 -20.062 -10.742 1 49.09 78 THR B CA 1
ATOM 1602 C C . THR B 1 78 ? 12.141 -21.578 -10.523 1 49.09 78 THR B C 1
ATOM 1604 O O . THR B 1 78 ? 13.172 -22.203 -10.266 1 49.09 78 THR B O 1
ATOM 1607 N N . ALA B 1 79 ? 10.922 -22.125 -10.625 1 49.28 79 ALA B N 1
ATOM 1608 C CA . ALA B 1 79 ? 10.797 -23.578 -10.461 1 49.28 79 ALA B CA 1
ATOM 1609 C C . ALA B 1 79 ? 11.461 -24.312 -11.617 1 49.28 79 ALA B C 1
ATOM 1611 O O . ALA B 1 79 ? 12.016 -25.406 -11.43 1 49.28 79 ALA B O 1
ATOM 1612 N N . GLY B 1 80 ? 11.297 -23.75 -12.773 1 46.97 80 GLY B N 1
ATOM 1613 C CA . GLY B 1 80 ? 11.852 -24.469 -13.906 1 46.97 80 GLY B CA 1
ATOM 1614 C C . GLY B 1 80 ? 13.367 -24.531 -13.891 1 46.97 80 GLY B C 1
ATOM 1615 O O . GLY B 1 80 ? 13.969 -25.359 -14.562 1 46.97 80 GLY B O 1
ATOM 1616 N N . GLU B 1 81 ? 13.898 -23.422 -13.305 1 47.78 81 GLU B N 1
ATOM 1617 C CA . GLU B 1 81 ? 15.352 -23.453 -13.438 1 47.78 81 GLU B CA 1
ATOM 1618 C C . GLU B 1 81 ? 15.992 -24.344 -12.383 1 47.78 81 GLU B C 1
ATOM 1620 O O . GLU B 1 81 ? 17.203 -24.594 -12.43 1 47.78 81 GLU B O 1
ATOM 1625 N N . LYS B 1 82 ? 15.312 -24.594 -11.242 1 46.78 82 LYS B N 1
ATOM 1626 C CA . LYS B 1 82 ? 15.969 -25.5 -10.32 1 46.78 82 LYS B CA 1
ATOM 1627 C C . LYS B 1 82 ? 15.758 -26.953 -10.742 1 46.78 82 LYS B C 1
ATOM 1629 O O . LYS B 1 82 ? 14.703 -27.531 -10.5 1 46.78 82 LYS B O 1
ATOM 1634 N N . GLY B 1 83 ? 16.25 -27.547 -11.703 1 40.16 83 GLY B N 1
ATOM 1635 C CA . GLY B 1 83 ? 16.328 -28.953 -12.055 1 40.16 83 GLY B CA 1
ATOM 1636 C C . GLY B 1 83 ? 16.438 -29.859 -10.852 1 40.16 83 GLY B C 1
ATOM 1637 O O . GLY B 1 83 ? 15.422 -30.266 -10.281 1 40.16 83 GLY B O 1
ATOM 1638 N N . GLY B 1 84 ? 17.734 -30.594 -10.508 1 40.62 84 GLY B N 1
ATOM 1639 C CA . GLY B 1 84 ? 18.047 -31.938 -10.039 1 40.62 84 GLY B CA 1
ATOM 1640 C C . GLY B 1 84 ? 17.734 -32.125 -8.562 1 40.62 84 GLY B C 1
ATOM 1641 O O . GLY B 1 84 ? 17.766 -33.25 -8.07 1 40.62 84 GLY B O 1
ATOM 1642 N N . LYS B 1 85 ? 18.469 -31.422 -7.551 1 40.41 85 LYS B N 1
ATOM 1643 C CA . LYS B 1 85 ? 18.547 -32.125 -6.266 1 40.41 85 LYS B CA 1
ATOM 1644 C C . LYS B 1 85 ? 17.234 -31.984 -5.492 1 40.41 85 LYS B C 1
ATOM 1646 O O . LYS B 1 85 ? 16.578 -30.953 -5.535 1 40.41 85 LYS B O 1
ATOM 1651 N N . GLU B 1 86 ? 16.438 -33.031 -5.168 1 38 86 GLU B N 1
ATOM 1652 C CA . GLU B 1 86 ? 15.305 -33.344 -4.312 1 38 86 GLU B CA 1
ATOM 1653 C C . GLU B 1 86 ? 15.258 -32.438 -3.092 1 38 86 GLU B C 1
ATOM 1655 O O . GLU B 1 86 ? 15.656 -32.844 -1.995 1 38 86 GLU B O 1
ATOM 1660 N N . GLU B 1 87 ? 15.945 -31.359 -3.062 1 40.12 87 GLU B N 1
ATOM 1661 C CA . GLU B 1 87 ? 15.859 -30.766 -1.731 1 40.12 87 GLU B CA 1
ATOM 1662 C C . GLU B 1 87 ? 14.406 -30.703 -1.255 1 40.12 87 GLU B C 1
ATOM 1664 O O . GLU B 1 87 ? 13.484 -30.625 -2.068 1 40.12 87 GLU B O 1
ATOM 1669 N N . GLU B 1 88 ? 14.141 -31.047 -0.007 1 38.91 88 GLU B N 1
ATOM 1670 C CA . GLU B 1 88 ? 12.945 -31.172 0.822 1 38.91 88 GLU B CA 1
ATOM 1671 C C . GLU B 1 88 ? 11.922 -30.094 0.494 1 38.91 88 GLU B C 1
ATOM 1673 O O . GLU B 1 88 ? 12.281 -28.953 0.229 1 38.91 88 GLU B O 1
ATOM 1678 N N . GLU B 1 89 ? 10.734 -30.422 -0.036 1 38.47 89 GLU B N 1
ATOM 1679 C CA . GLU B 1 89 ? 9.469 -29.75 -0.341 1 38.47 89 GLU B CA 1
ATOM 1680 C C . GLU B 1 89 ? 9.164 -28.656 0.668 1 38.47 89 GLU B C 1
ATOM 1682 O O . GLU B 1 89 ? 8.125 -28.688 1.332 1 38.47 89 GLU B O 1
ATOM 1687 N N . GLY B 1 90 ? 10.086 -28.422 1.521 1 38.84 90 GLY B N 1
ATOM 1688 C CA . GLY B 1 90 ? 9.547 -27.391 2.393 1 38.84 90 GLY B CA 1
ATOM 1689 C C . GLY B 1 90 ? 8.945 -26.219 1.633 1 38.84 90 GLY B C 1
ATOM 1690 O O . GLY B 1 90 ? 9.352 -25.922 0.505 1 38.84 90 GLY B O 1
ATOM 1691 N N . GLU B 1 91 ? 7.57 -26.078 1.581 1 42.59 91 GLU B N 1
ATOM 1692 C CA . GLU B 1 91 ? 6.879 -24.938 0.978 1 42.59 91 GLU B CA 1
ATOM 1693 C C . GLU B 1 91 ? 7.762 -23.688 0.97 1 42.59 91 GLU B C 1
ATOM 1695 O O . GLU B 1 91 ? 8.047 -23.125 2.023 1 42.59 91 GLU B O 1
ATOM 1700 N N . SER B 1 92 ? 8.812 -23.625 0.476 1 45.12 92 SER B N 1
ATOM 1701 C CA . SER B 1 92 ? 9.625 -22.422 0.366 1 45.12 92 SER B CA 1
ATOM 1702 C C . SER B 1 92 ? 8.758 -21.172 0.159 1 45.12 92 SER B C 1
ATOM 1704 O O . SER B 1 92 ? 7.707 -21.25 -0.479 1 45.12 92 SER B O 1
ATOM 1706 N N . PRO B 1 93 ? 8.805 -20.094 1.062 1 51.94 93 PRO B N 1
ATOM 1707 C CA . PRO B 1 93 ? 8.125 -18.828 0.792 1 51.94 93 PRO B CA 1
ATOM 1708 C C . PRO B 1 93 ? 7.996 -18.531 -0.701 1 51.94 93 PRO B C 1
ATOM 1710 O O . PRO B 1 93 ? 7.359 -17.547 -1.088 1 51.94 93 PRO B O 1
ATOM 1713 N N . LYS B 1 94 ? 8.547 -19.391 -1.598 1 58.16 94 LYS B N 1
ATOM 1714 C CA . LYS B 1 94 ? 8.805 -19.219 -3.023 1 58.16 94 LYS B CA 1
ATOM 1715 C C . LYS B 1 94 ? 7.508 -19.297 -3.83 1 58.16 94 LYS B C 1
ATOM 1717 O O . LYS B 1 94 ? 7.445 -18.812 -4.961 1 58.16 94 LYS B O 1
ATOM 1722 N N . ASN B 1 95 ? 6.336 -19.672 -3.146 1 76.75 95 ASN B N 1
ATOM 1723 C CA . ASN B 1 95 ? 5.184 -19.844 -4.027 1 76.75 95 ASN B CA 1
ATOM 1724 C C . ASN B 1 95 ? 3.916 -19.281 -3.393 1 76.75 95 ASN B C 1
ATOM 1726 O O . ASN B 1 95 ? 2.812 -19.734 -3.688 1 76.75 95 ASN B O 1
ATOM 1730 N N . LEU B 1 96 ? 4.184 -18.359 -2.541 1 89 96 LEU B N 1
ATOM 1731 C CA . LEU B 1 96 ? 2.992 -17.797 -1.923 1 89 96 LEU B CA 1
ATOM 1732 C C . LEU B 1 96 ? 2.271 -16.859 -2.893 1 89 96 LEU B C 1
ATOM 1734 O O . LEU B 1 96 ? 2.865 -15.906 -3.404 1 89 96 LEU B O 1
ATOM 1738 N N . LYS B 1 97 ? 1.004 -17.188 -3.168 1 93.69 97 LYS B N 1
ATOM 1739 C CA . LYS B 1 97 ? 0.256 -16.422 -4.164 1 93.69 97 LYS B CA 1
ATOM 1740 C C . LYS B 1 97 ? -1.035 -15.867 -3.57 1 93.69 97 LYS B C 1
ATOM 1742 O O . LYS B 1 97 ? -1.516 -16.359 -2.545 1 93.69 97 LYS B O 1
ATOM 1747 N N . LEU B 1 98 ? -1.586 -14.867 -4.156 1 95.81 98 LEU B N 1
ATOM 1748 C CA . LEU B 1 98 ? -2.941 -14.43 -3.84 1 95.81 98 LEU B CA 1
ATOM 1749 C C . LEU B 1 98 ? -3.973 -15.32 -4.52 1 95.81 98 LEU B C 1
ATOM 1751 O O . LEU B 1 98 ? -3.809 -15.695 -5.688 1 95.81 98 LEU B O 1
ATOM 1755 N N . VAL B 1 99 ? -5.062 -15.656 -3.787 1 95.62 99 VAL B N 1
ATOM 1756 C CA . VAL B 1 99 ? -6.035 -16.578 -4.367 1 95.62 99 VAL B CA 1
ATOM 1757 C C . VAL B 1 99 ? -7.383 -15.867 -4.523 1 95.62 99 VAL B C 1
ATOM 1759 O O . VAL B 1 99 ? -8.195 -16.25 -5.371 1 95.62 99 VAL B O 1
ATOM 1762 N N . ALA B 1 100 ? -7.68 -14.844 -3.734 1 96.88 100 ALA B N 1
ATOM 1763 C CA . ALA B 1 100 ? -8.93 -14.086 -3.836 1 96.88 100 ALA B CA 1
ATOM 1764 C C . ALA B 1 100 ? -8.727 -12.633 -3.402 1 96.88 100 ALA B C 1
ATOM 1766 O O . ALA B 1 100 ? -7.836 -12.336 -2.604 1 96.88 100 ALA B O 1
ATOM 1767 N N . VAL B 1 101 ? -9.477 -11.781 -3.941 1 97.44 101 VAL B N 1
ATOM 1768 C CA . VAL B 1 101 ? -9.398 -10.367 -3.602 1 97.44 101 VAL B CA 1
ATOM 1769 C C . VAL B 1 101 ? -10.805 -9.766 -3.594 1 97.44 101 VAL B C 1
ATOM 1771 O O . VAL B 1 101 ? -11.672 -10.172 -4.375 1 97.44 101 VAL B O 1
ATOM 1774 N N . VAL B 1 102 ? -11.078 -8.82 -2.701 1 96.44 102 VAL B N 1
ATOM 1775 C CA . VAL B 1 102 ? -12.297 -8.023 -2.701 1 96.44 102 VAL B CA 1
ATOM 1776 C C . VAL B 1 102 ? -11.945 -6.551 -2.506 1 96.44 102 VAL B C 1
ATOM 1778 O O . VAL B 1 102 ? -10.898 -6.223 -1.944 1 96.44 102 VAL B O 1
ATOM 1781 N N . ALA B 1 103 ? -12.734 -5.676 -3.014 1 95.75 103 ALA B N 1
ATOM 1782 C CA . ALA B 1 103 ? -12.703 -4.246 -2.717 1 95.75 103 ALA B CA 1
ATOM 1783 C C . ALA B 1 103 ? -14.062 -3.754 -2.234 1 95.75 103 ALA B C 1
ATOM 1785 O O . ALA B 1 103 ? -15.094 -4.145 -2.777 1 95.75 103 ALA B O 1
ATOM 1786 N N . VAL B 1 104 ? -13.992 -2.947 -1.163 1 93.62 104 VAL B N 1
ATOM 1787 C CA . VAL B 1 104 ? -15.234 -2.432 -0.594 1 93.62 104 VAL B CA 1
ATOM 1788 C C . VAL B 1 104 ? -15.133 -0.918 -0.425 1 93.62 104 VAL B C 1
ATOM 1790 O O . VAL B 1 104 ? -14.07 -0.392 -0.09 1 93.62 104 VAL B O 1
ATOM 1793 N N . GLY B 1 105 ? -16.234 -0.265 -0.68 1 91.62 105 GLY B N 1
ATOM 1794 C CA . GLY B 1 105 ? -16.281 1.181 -0.538 1 91.62 105 GLY B CA 1
ATOM 1795 C C . GLY B 1 105 ? -17.109 1.63 0.654 1 91.62 105 GLY B C 1
ATOM 1796 O O . GLY B 1 105 ? -17.875 0.849 1.212 1 91.62 105 GLY B O 1
ATOM 1797 N N . ASP B 1 106 ? -16.797 2.869 1.045 1 86.31 106 ASP B N 1
ATOM 1798 C CA . ASP B 1 106 ? -17.562 3.48 2.125 1 86.31 106 ASP B CA 1
ATOM 1799 C C . ASP B 1 106 ? -18.922 3.963 1.629 1 86.31 106 ASP B C 1
ATOM 1801 O O . ASP B 1 106 ? -19.297 3.697 0.487 1 86.31 106 ASP B O 1
ATOM 1805 N N . GLN B 1 107 ? -19.734 4.543 2.477 1 74.94 107 GLN B N 1
ATOM 1806 C CA . GLN B 1 107 ? -21 5.219 2.201 1 74.94 107 GLN B CA 1
ATOM 1807 C C . GLN B 1 107 ? -21.969 4.289 1.479 1 74.94 107 GLN B C 1
ATOM 1809 O O . GLN B 1 107 ? -22.594 4.68 0.49 1 74.94 107 GLN B O 1
ATOM 1814 N N . GLY B 1 108 ? -21.984 3.025 1.882 1 70.31 108 GLY B N 1
ATOM 1815 C CA . GLY B 1 108 ? -23 2.129 1.366 1 70.31 108 GLY B CA 1
ATOM 1816 C C . GLY B 1 108 ? -22.594 1.428 0.086 1 70.31 108 GLY B C 1
ATOM 1817 O O . GLY B 1 108 ? -23.359 0.652 -0.48 1 70.31 108 GLY B O 1
ATOM 1818 N N . ARG B 1 109 ? -21.438 1.772 -0.603 1 65.62 109 ARG B N 1
ATOM 1819 C CA . ARG B 1 109 ? -21.016 1.247 -1.896 1 65.62 109 ARG B CA 1
ATOM 1820 C C . ARG B 1 109 ? -20.641 -0.226 -1.792 1 65.62 109 ARG B C 1
ATOM 1822 O O . ARG B 1 109 ? -20.656 -0.947 -2.793 1 65.62 109 ARG B O 1
ATOM 1829 N N . LYS B 1 110 ? -20.828 -0.892 -0.652 1 81.38 110 LYS B N 1
ATOM 1830 C CA . LYS B 1 110 ? -20.5 -2.279 -0.335 1 81.38 110 LYS B CA 1
ATOM 1831 C C . LYS B 1 110 ? -19.328 -2.775 -1.182 1 81.38 110 LYS B C 1
ATOM 1833 O O . LYS B 1 110 ? -18.297 -2.111 -1.276 1 81.38 110 LYS B O 1
ATOM 1838 N N . VAL B 1 111 ? -19.438 -3.924 -2.15 1 91.88 111 VAL B N 1
ATOM 1839 C CA . VAL B 1 111 ? -18.406 -4.582 -2.941 1 91.88 111 VAL B CA 1
ATOM 1840 C C . VAL B 1 111 ? -18.25 -3.867 -4.281 1 91.88 111 VAL B C 1
ATOM 1842 O O . VAL B 1 111 ? -19.234 -3.607 -4.973 1 91.88 111 VAL B O 1
ATOM 1845 N N . LEU B 1 112 ? -17 -3.467 -4.641 1 92.69 112 LEU B N 1
ATOM 1846 C CA . LEU B 1 112 ? -16.672 -2.746 -5.863 1 92.69 112 LEU B CA 1
ATOM 1847 C C . LEU B 1 112 ? -15.828 -3.611 -6.793 1 92.69 112 LEU B C 1
ATOM 1849 O O . LEU B 1 112 ? -15.062 -4.465 -6.336 1 92.69 112 LEU B O 1
ATOM 1853 N N . SER B 1 113 ? -16 -3.359 -8.062 1 93.56 113 SER B N 1
ATOM 1854 C CA . SER B 1 113 ? -15.086 -3.967 -9.023 1 93.56 113 SER B CA 1
ATOM 1855 C C . SER B 1 113 ? -13.773 -3.195 -9.094 1 93.56 113 SER B C 1
ATOM 1857 O O . SER B 1 113 ? -13.766 -1.964 -9.055 1 93.56 113 SER B O 1
ATOM 1859 N N . PRO B 1 114 ? -12.648 -3.924 -9.164 1 95.38 114 PRO B N 1
ATOM 1860 C CA . PRO B 1 114 ? -11.375 -3.219 -9.328 1 95.38 114 PRO B CA 1
ATOM 1861 C C . PRO B 1 114 ? -11.344 -2.346 -10.578 1 95.38 114 PRO B C 1
ATOM 1863 O O . PRO B 1 114 ? -11.984 -2.67 -11.578 1 95.38 114 PRO B O 1
ATOM 1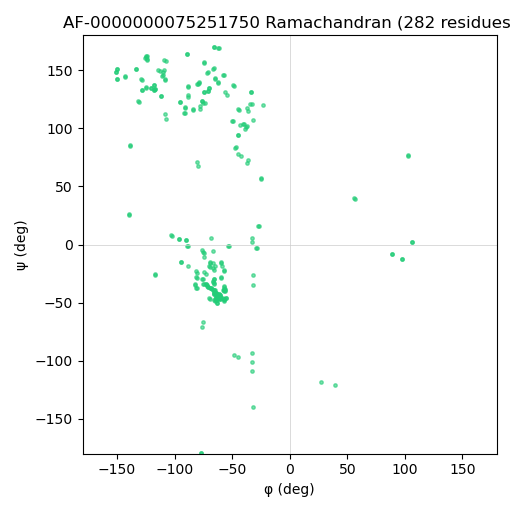866 N N . CYS B 1 115 ? -10.656 -1.241 -10.461 1 94.81 115 CYS B N 1
ATOM 1867 C CA . CYS B 1 115 ? -10.477 -0.411 -11.648 1 94.81 115 CYS B CA 1
ATOM 1868 C C . CYS B 1 115 ? -9.719 -1.162 -12.734 1 94.81 115 CYS B C 1
ATOM 1870 O O . CYS B 1 115 ? -9.172 -2.238 -12.484 1 94.81 115 CYS B O 1
ATOM 1872 N N . GLY B 1 116 ? -9.641 -0.687 -13.953 1 95.31 116 GLY B N 1
ATOM 1873 C CA . GLY B 1 116 ? -9.008 -1.355 -15.086 1 95.31 116 GLY B CA 1
ATOM 1874 C C . GLY B 1 116 ? -7.555 -1.705 -14.836 1 95.31 116 GLY B C 1
ATOM 1875 O O . GLY B 1 116 ? -7.129 -2.832 -15.094 1 95.31 116 GLY B O 1
ATOM 1876 N N . ARG B 1 117 ? -6.773 -0.77 -14.344 1 96.06 117 ARG B N 1
ATOM 1877 C CA . ARG B 1 117 ? -5.359 -1.01 -14.07 1 96.06 117 ARG B CA 1
ATOM 1878 C C . ARG B 1 117 ? -5.18 -2.115 -13.039 1 96.06 117 ARG B C 1
ATOM 1880 O O . ARG B 1 117 ? -4.355 -3.014 -13.219 1 96.06 117 ARG B O 1
ATOM 1887 N N . CYS B 1 118 ? -5.926 -2.043 -11.977 1 97.44 118 CYS B N 1
ATOM 1888 C CA . CYS B 1 118 ? -5.805 -3.033 -10.914 1 97.44 118 CYS B CA 1
ATOM 1889 C C . CYS B 1 118 ? -6.199 -4.418 -11.406 1 97.44 118 CYS B C 1
ATOM 1891 O O . CYS B 1 118 ? -5.57 -5.414 -11.055 1 97.44 118 CYS B O 1
ATOM 1893 N N . ARG B 1 119 ? -7.285 -4.473 -12.195 1 96.31 119 ARG B N 1
ATOM 1894 C CA . ARG B 1 119 ? -7.691 -5.746 -12.773 1 96.31 119 ARG B CA 1
ATOM 1895 C C . ARG B 1 119 ? -6.562 -6.352 -13.602 1 96.31 119 ARG B C 1
ATOM 1897 O O . ARG B 1 119 ? -6.25 -7.535 -13.461 1 96.31 119 ARG B O 1
ATOM 1904 N N . GLN B 1 120 ? -5.957 -5.547 -14.445 1 96.75 120 GLN B N 1
ATOM 1905 C CA . GLN B 1 120 ? -4.875 -6.023 -15.305 1 96.75 120 GLN B CA 1
ATOM 1906 C C . GLN B 1 120 ? -3.701 -6.535 -14.477 1 96.75 120 GLN B C 1
ATOM 1908 O O . GLN B 1 120 ? -3.143 -7.594 -14.773 1 96.75 120 GLN B O 1
ATOM 1913 N N . VAL B 1 121 ? -3.293 -5.812 -13.43 1 95.81 121 VAL B N 1
ATOM 1914 C CA . VAL B 1 121 ? -2.174 -6.211 -12.578 1 95.81 121 VAL B CA 1
ATOM 1915 C C . VAL B 1 121 ? -2.479 -7.551 -11.914 1 95.81 121 VAL B C 1
ATOM 1917 O O . VAL B 1 121 ? -1.648 -8.461 -11.93 1 95.81 121 VAL B O 1
ATOM 1920 N N . LEU B 1 122 ? -3.723 -7.672 -11.367 1 96.56 122 LEU B N 1
ATOM 1921 C CA . LEU B 1 122 ? -4.109 -8.867 -10.633 1 96.56 122 LEU B CA 1
ATOM 1922 C C . LEU B 1 122 ? -4.094 -10.094 -11.539 1 96.56 122 LEU B C 1
ATOM 1924 O O . LEU B 1 122 ? -3.523 -11.125 -11.18 1 96.56 122 LEU B O 1
ATOM 1928 N N . ILE B 1 123 ? -4.652 -10 -12.719 1 95.44 123 ILE B N 1
ATOM 1929 C CA . ILE B 1 123 ? -4.766 -11.156 -13.602 1 95.44 123 ILE B CA 1
ATOM 1930 C C . ILE B 1 123 ? -3.393 -11.516 -14.164 1 95.44 123 ILE B C 1
ATOM 1932 O O . ILE B 1 123 ? -3.08 -12.688 -14.359 1 95.44 123 ILE B O 1
ATOM 1936 N N . ASP B 1 124 ? -2.555 -10.508 -14.43 1 94.56 124 ASP B N 1
ATOM 1937 C CA . ASP B 1 124 ? -1.206 -10.781 -14.914 1 94.56 124 ASP B CA 1
ATOM 1938 C C . ASP B 1 124 ? -0.379 -11.508 -13.859 1 94.56 124 ASP B C 1
ATOM 1940 O O . ASP B 1 124 ? 0.422 -12.383 -14.188 1 94.56 124 ASP B O 1
ATOM 1944 N N . TYR B 1 125 ? -0.49 -11.18 -12.617 1 93.38 125 TYR B N 1
ATOM 1945 C CA . TYR B 1 125 ? 0.302 -11.781 -11.547 1 93.38 125 TYR B CA 1
ATOM 1946 C C . TYR B 1 125 ? -0.28 -13.125 -11.117 1 93.38 125 TYR B C 1
ATOM 1948 O O . TYR B 1 125 ? 0.461 -14.047 -10.789 1 93.38 125 TYR B O 1
ATOM 1956 N N . TRP B 1 126 ? -1.616 -13.141 -11.117 1 94.25 126 TRP B N 1
ATOM 1957 C CA . TRP B 1 126 ? -2.324 -14.352 -10.711 1 94.25 126 TRP B CA 1
ATOM 1958 C C . TRP B 1 126 ? -3.518 -14.609 -11.617 1 94.25 126 TRP B C 1
ATOM 1960 O O . TRP B 1 126 ? -4.664 -14.344 -11.25 1 94.25 126 TRP B O 1
ATOM 1970 N N . PRO B 1 127 ? -3.273 -15.25 -12.703 1 94.81 127 PRO B N 1
ATOM 1971 C CA . PRO B 1 127 ? -4.324 -15.453 -13.703 1 94.81 127 PRO B CA 1
ATOM 1972 C C . PRO B 1 127 ? -5.547 -16.172 -13.141 1 94.81 127 PRO B C 1
ATOM 1974 O O . PRO B 1 127 ? -6.66 -15.992 -13.641 1 94.81 127 PRO B O 1
ATOM 1977 N N . ASP B 1 128 ? -5.387 -16.906 -12.047 1 93.62 128 ASP B N 1
ATOM 1978 C CA . ASP B 1 128 ? -6.484 -17.688 -11.492 1 93.62 128 ASP B CA 1
ATOM 1979 C C . ASP B 1 128 ? -7.09 -17.016 -10.266 1 93.62 128 ASP B C 1
ATOM 1981 O O . ASP B 1 128 ? -7.898 -17.609 -9.555 1 93.62 128 ASP B O 1
ATOM 1985 N N . ILE B 1 129 ? -6.664 -15.805 -10 1 95.38 129 ILE B N 1
ATOM 1986 C CA . ILE B 1 129 ? -7.148 -15.125 -8.805 1 95.38 129 ILE B CA 1
ATOM 1987 C C . ILE B 1 129 ? -8.664 -14.93 -8.898 1 95.38 129 ILE B C 1
ATOM 1989 O O . ILE B 1 129 ? -9.188 -14.625 -9.977 1 95.38 129 ILE B O 1
ATOM 1993 N N . GLU B 1 130 ? -9.375 -15.125 -7.805 1 94.69 130 GLU B N 1
ATOM 1994 C CA . GLU B 1 130 ? -10.812 -14.859 -7.738 1 94.69 130 GLU B CA 1
ATOM 1995 C C . GLU B 1 130 ? -11.086 -13.43 -7.281 1 94.69 130 GLU B C 1
ATOM 1997 O O . GLU B 1 130 ? -10.672 -13.031 -6.191 1 94.69 130 GLU B O 1
ATOM 2002 N N . VAL B 1 131 ? -11.688 -12.695 -8.125 1 93.62 131 VAL B N 1
ATOM 2003 C CA . VAL B 1 131 ? -12.18 -11.375 -7.742 1 93.62 131 VAL B CA 1
ATOM 2004 C C . VAL B 1 131 ? -13.617 -11.484 -7.246 1 93.62 131 VAL B C 1
ATOM 2006 O O . VAL B 1 131 ? -14.531 -11.781 -8.023 1 93.62 131 VAL B O 1
ATOM 2009 N N . VAL B 1 132 ? -13.797 -11.227 -5.988 1 89.5 132 VAL B N 1
ATOM 2010 C CA . VAL B 1 132 ? -15.109 -11.398 -5.379 1 89.5 132 VAL B CA 1
ATOM 2011 C C . VAL B 1 132 ? -15.961 -10.156 -5.621 1 89.5 132 VAL B C 1
ATOM 2013 O O . VAL B 1 132 ? -15.602 -9.055 -5.203 1 89.5 132 VAL B O 1
ATOM 2016 N N . LEU B 1 133 ? -16.969 -10.305 -6.312 1 86.25 133 LEU B N 1
ATOM 2017 C CA . LEU B 1 133 ? -17.922 -9.234 -6.59 1 86.25 133 LEU B CA 1
ATOM 2018 C C . LEU B 1 133 ? -19.234 -9.469 -5.855 1 86.25 133 LEU B C 1
ATOM 2020 O O . LEU B 1 133 ? -19.453 -10.539 -5.281 1 86.25 133 LEU B O 1
ATOM 2024 N N . GLU B 1 134 ? -20.016 -8.461 -5.449 1 67.88 134 GLU B N 1
ATOM 2025 C CA . GLU B 1 134 ? -21.297 -8.68 -4.777 1 67.88 134 GLU B CA 1
ATOM 2026 C C . GLU B 1 134 ? -22.047 -9.859 -5.383 1 67.88 134 GLU B C 1
ATOM 2028 O O . GLU B 1 134 ? -22.125 -9.992 -6.605 1 67.88 134 GLU B O 1
ATOM 2033 N N . GLU B 1 135 ? -21.922 -10.93 -4.711 1 54.62 135 GLU B N 1
ATOM 2034 C CA . GLU B 1 135 ? -22.922 -11.906 -5.137 1 54.62 135 GLU B CA 1
ATOM 2035 C C . GLU B 1 135 ? -24.297 -11.266 -5.281 1 54.62 135 GLU B C 1
ATOM 2037 O O . GLU B 1 135 ? -24.734 -10.516 -4.406 1 54.62 135 GLU B O 1
ATOM 2042 N N . LEU B 1 136 ? -24.656 -10.844 -6.406 1 46.19 136 LEU B N 1
ATOM 2043 C CA . LEU B 1 136 ? -26.094 -10.719 -6.547 1 46.19 136 LEU B CA 1
ATOM 2044 C C . LEU B 1 136 ? -26.812 -11.852 -5.82 1 46.19 136 LEU B C 1
ATOM 2046 O O . LEU B 1 136 ? -26.609 -13.023 -6.133 1 46.19 136 LEU B O 1
ATOM 2050 N N . ARG B 1 137 ? -26.75 -11.773 -4.543 1 41 137 ARG B N 1
ATOM 2051 C CA . ARG B 1 137 ? -27.672 -12.68 -3.883 1 41 137 ARG B CA 1
ATOM 2052 C C . ARG B 1 137 ? -28.938 -12.891 -4.723 1 41 137 ARG B C 1
ATOM 2054 O O . ARG B 1 137 ? -29.875 -13.562 -4.293 1 41 137 ARG B O 1
ATOM 2061 N N . LYS B 1 138 ? -29.328 -11.914 -5.586 1 40.88 138 LYS B N 1
ATOM 2062 C CA . LYS B 1 138 ? -30.703 -12.234 -5.98 1 40.88 138 LYS B CA 1
ATOM 2063 C C . LYS B 1 138 ? -30.781 -13.602 -6.641 1 40.88 138 LYS B C 1
ATOM 2065 O O . LYS B 1 138 ? -31.812 -13.977 -7.191 1 40.88 138 LYS B O 1
ATOM 2070 N N . LYS B 1 139 ? -29.734 -14.156 -7.109 1 38.38 139 LYS B N 1
ATOM 2071 C CA . LYS B 1 139 ? -30.25 -15.273 -7.902 1 38.38 139 LYS B CA 1
ATOM 2072 C C . LYS B 1 139 ? -31.094 -16.219 -7.051 1 38.38 139 LYS B C 1
ATOM 2074 O O . LYS B 1 139 ? -31.953 -16.938 -7.57 1 38.38 139 LYS B O 1
ATOM 2079 N N . MET B 1 140 ? -30.547 -16.547 -5.863 1 36.47 140 MET B N 1
ATOM 2080 C CA . MET B 1 140 ? -31.219 -17.781 -5.449 1 36.47 140 MET B CA 1
ATOM 2081 C C . MET B 1 140 ? -32.688 -17.531 -5.191 1 36.47 140 MET B C 1
ATOM 2083 O O . MET B 1 140 ? -33.406 -18.422 -4.734 1 36.47 140 MET B O 1
ATOM 2087 N N . GLU B 1 141 ? -32.906 -16.078 -5.008 1 36.38 141 GLU B N 1
ATOM 2088 C CA . GLU B 1 141 ? -34.375 -16.047 -4.949 1 36.38 141 GLU B CA 1
ATOM 2089 C C . GLU B 1 141 ? -34.969 -16.203 -6.34 1 36.38 141 GLU B C 1
ATOM 2091 O O . GLU B 1 141 ? -36.188 -15.977 -6.523 1 36.38 141 GLU B O 1
ATOM 2096 N N . THR B 1 142 ? -34.094 -16.234 -7.387 1 29.92 142 THR B N 1
ATOM 2097 C CA . THR B 1 142 ? -34.875 -16.375 -8.617 1 29.92 142 THR B CA 1
ATOM 2098 C C . THR B 1 142 ? -35.969 -17.438 -8.445 1 29.92 142 THR B C 1
ATOM 2100 O O . THR B 1 142 ? -37.125 -17.188 -8.773 1 29.92 142 THR B O 1
ATOM 2103 N N . ILE B 1 143 ? -35.469 -18.688 -9 1 26 143 ILE B N 1
ATOM 2104 C CA . ILE B 1 143 ? -36.312 -19.656 -9.695 1 26 143 ILE B CA 1
ATOM 2105 C C . ILE B 1 143 ? -37.219 -20.359 -8.688 1 26 143 ILE B C 1
ATOM 2107 O O . ILE B 1 143 ? -36.75 -20.828 -7.645 1 26 143 ILE B O 1
#